Protein AF-A0A9P6CND4-F1 (afdb_monomer_lite)

Structure (mmCIF, N/CA/C/O backbone):
data_AF-A0A9P6CND4-F1
#
_entry.id   AF-A0A9P6CND4-F1
#
loop_
_atom_site.group_PDB
_atom_site.id
_atom_site.type_symbol
_atom_site.label_atom_id
_atom_site.label_alt_id
_atom_site.label_comp_id
_atom_site.label_asym_id
_atom_site.label_entity_id
_atom_site.label_seq_id
_atom_site.pdbx_PDB_ins_code
_atom_site.Cartn_x
_atom_site.Cartn_y
_atom_site.Cartn_z
_atom_site.occupancy
_atom_site.B_iso_or_equiv
_atom_site.auth_seq_id
_atom_site.auth_comp_id
_atom_site.auth_asym_id
_atom_site.auth_atom_id
_atom_site.pdbx_PDB_model_num
ATOM 1 N N . MET A 1 1 ? 20.785 10.697 -16.169 1.00 43.88 1 MET A N 1
ATOM 2 C CA . MET A 1 1 ? 19.365 10.621 -15.762 1.00 43.88 1 MET A CA 1
ATOM 3 C C . MET A 1 1 ? 18.536 11.372 -16.787 1.00 43.88 1 MET A C 1
ATOM 5 O O . MET A 1 1 ? 18.782 12.557 -16.975 1.00 43.88 1 MET A O 1
ATOM 9 N N . GLY A 1 2 ? 17.615 10.700 -17.478 1.00 46.53 2 GLY A N 1
ATOM 10 C CA . GLY A 1 2 ? 16.614 11.398 -18.285 1.00 46.53 2 GLY A CA 1
ATOM 11 C C . GLY A 1 2 ? 15.581 12.003 -17.344 1.00 46.53 2 GLY A C 1
ATOM 12 O O . GLY A 1 2 ? 14.949 11.268 -16.592 1.00 46.53 2 GLY A O 1
ATOM 13 N N . LYS A 1 3 ? 15.464 13.332 -17.321 1.00 48.22 3 LYS A N 1
ATOM 14 C CA . LYS A 1 3 ? 14.33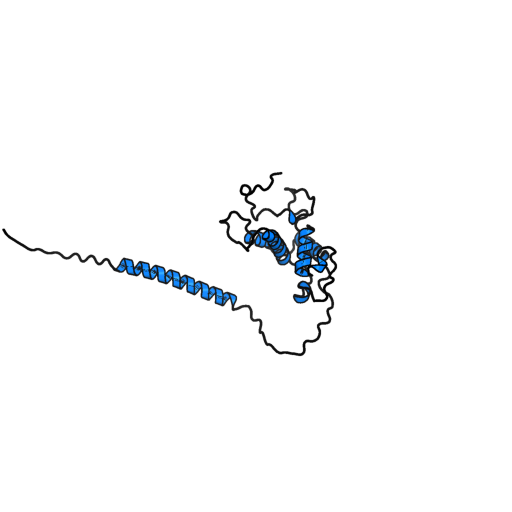7 13.997 -16.662 1.00 48.22 3 LYS A CA 1
ATOM 15 C C . LYS A 1 3 ? 13.085 13.711 -17.489 1.00 48.22 3 LYS A C 1
ATOM 17 O O . LYS A 1 3 ? 13.168 13.709 -18.716 1.00 48.22 3 LYS A O 1
ATOM 22 N N . VAL A 1 4 ? 11.956 13.472 -16.827 1.00 48.16 4 VAL A N 1
ATOM 23 C CA . VAL A 1 4 ? 10.655 13.415 -17.500 1.00 48.16 4 VAL A CA 1
ATOM 24 C C . VAL A 1 4 ? 10.394 14.814 -18.054 1.00 48.16 4 VAL A C 1
ATOM 26 O O . VAL A 1 4 ? 10.199 15.759 -17.296 1.00 48.16 4 VAL A O 1
ATOM 29 N N . LEU A 1 5 ? 10.547 14.963 -19.368 1.00 46.31 5 LEU A N 1
ATOM 30 C CA . LEU A 1 5 ? 10.178 16.166 -20.104 1.00 46.31 5 LEU A CA 1
ATOM 31 C C . LEU A 1 5 ? 8.726 15.980 -20.536 1.00 46.31 5 LEU A C 1
ATOM 33 O O . LEU A 1 5 ? 8.409 14.928 -21.101 1.00 46.31 5 LEU A O 1
ATOM 37 N N . ASP A 1 6 ? 7.884 16.974 -20.250 1.00 48.97 6 ASP A N 1
ATOM 38 C CA . ASP A 1 6 ? 6.471 17.009 -20.639 1.00 48.97 6 ASP A CA 1
ATOM 39 C C . ASP A 1 6 ? 6.300 16.537 -22.092 1.00 48.97 6 ASP A C 1
ATOM 41 O O . ASP A 1 6 ? 6.735 17.197 -23.035 1.00 48.97 6 ASP A O 1
ATOM 45 N N . GLY A 1 7 ? 5.705 15.352 -22.259 1.00 52.41 7 GLY A N 1
ATOM 46 C CA . GLY A 1 7 ? 5.270 14.812 -23.549 1.00 52.41 7 GLY A CA 1
ATOM 47 C C . GLY A 1 7 ? 6.219 13.861 -24.293 1.00 52.41 7 GLY A C 1
ATOM 48 O O . GLY A 1 7 ? 5.761 13.202 -25.225 1.00 52.41 7 GLY A O 1
ATOM 49 N N . THR A 1 8 ? 7.496 13.712 -23.915 1.00 53.72 8 THR A N 1
ATOM 50 C CA . THR A 1 8 ? 8.434 12.858 -24.694 1.00 53.72 8 THR A CA 1
ATOM 51 C C . THR A 1 8 ? 8.620 11.458 -24.105 1.00 53.72 8 THR A C 1
ATOM 53 O O . THR A 1 8 ? 8.876 10.502 -24.837 1.00 53.72 8 THR A O 1
ATOM 56 N N . ILE A 1 9 ? 8.492 11.311 -22.783 1.00 57.91 9 ILE A N 1
ATOM 57 C CA . ILE A 1 9 ? 8.660 10.026 -22.092 1.00 57.91 9 ILE A CA 1
ATOM 58 C C . ILE A 1 9 ? 7.281 9.521 -21.677 1.00 57.91 9 ILE A C 1
ATOM 60 O O . ILE A 1 9 ? 6.693 10.015 -20.719 1.00 57.91 9 ILE A O 1
ATOM 64 N N . LYS A 1 10 ? 6.774 8.521 -22.402 1.00 59.72 10 LYS A N 1
ATOM 65 C CA . LYS A 1 10 ? 5.541 7.816 -22.044 1.00 59.72 10 LYS A CA 1
ATOM 66 C C . LYS A 1 10 ? 5.821 6.910 -20.845 1.00 59.72 10 LYS A C 1
ATOM 68 O O . LYS A 1 10 ? 6.458 5.867 -20.995 1.00 59.72 10 LYS A O 1
ATOM 73 N N . LEU A 1 11 ? 5.381 7.321 -19.658 1.00 62.91 11 LEU A N 1
ATOM 74 C CA . LEU A 1 11 ? 5.404 6.461 -18.477 1.00 62.91 11 LEU A CA 1
ATOM 75 C C . LEU A 1 11 ? 4.393 5.335 -18.689 1.00 62.91 11 LEU A C 1
ATOM 77 O O . LEU A 1 11 ? 3.200 5.576 -18.827 1.00 62.91 11 LEU A O 1
ATOM 81 N N . THR A 1 12 ? 4.891 4.106 -18.763 1.00 68.19 12 THR A N 1
ATOM 82 C CA . THR A 1 12 ? 4.048 2.912 -18.881 1.00 68.19 12 THR A CA 1
ATOM 83 C C . THR A 1 12 ? 3.823 2.341 -17.485 1.00 68.19 12 THR A C 1
ATOM 85 O O . THR A 1 12 ? 4.755 2.340 -16.681 1.00 68.19 12 THR A O 1
ATOM 88 N N . ALA A 1 13 ? 2.638 1.791 -17.213 1.00 69.62 13 ALA A N 1
ATOM 89 C CA . ALA A 1 13 ? 2.317 1.112 -15.952 1.00 69.62 13 ALA A CA 1
ATOM 90 C C . ALA A 1 13 ? 3.247 -0.078 -15.625 1.00 69.62 13 ALA A C 1
ATOM 92 O O . ALA A 1 13 ? 3.288 -0.556 -14.496 1.00 69.62 13 ALA A O 1
ATOM 93 N N . SER A 1 14 ? 4.054 -0.531 -16.591 1.00 74.38 14 SER A N 1
ATOM 94 C CA . SER A 1 14 ? 5.121 -1.515 -16.395 1.00 74.38 14 SER A CA 1
ATOM 95 C C . SER A 1 14 ? 6.318 -1.014 -15.584 1.00 74.38 14 SER A C 1
ATOM 97 O O . SER A 1 14 ? 7.126 -1.831 -15.145 1.00 74.38 14 SER A O 1
ATOM 99 N N . GLN A 1 15 ? 6.467 0.300 -15.402 1.00 80.31 15 GLN A N 1
ATOM 100 C CA . GLN A 1 15 ? 7.540 0.890 -14.609 1.00 80.31 15 GLN A CA 1
ATOM 101 C C . GLN A 1 15 ? 7.018 1.308 -13.237 1.00 80.31 15 GLN A C 1
ATOM 103 O O . GLN A 1 15 ? 6.060 2.071 -13.132 1.00 80.31 15 GLN A O 1
ATOM 108 N N . TRP A 1 16 ? 7.695 0.854 -12.183 1.00 86.19 16 TRP A N 1
ATOM 109 C CA . TRP A 1 16 ? 7.363 1.229 -10.814 1.00 86.19 16 TRP A CA 1
ATOM 110 C C . TRP A 1 16 ? 7.747 2.690 -10.540 1.00 86.19 16 TRP A C 1
ATOM 112 O O . TRP A 1 16 ? 8.910 3.063 -10.739 1.00 86.19 16 TRP A O 1
ATOM 122 N N . PRO A 1 17 ? 6.808 3.533 -10.073 1.00 86.19 17 PRO A N 1
ATOM 123 C CA . PRO A 1 17 ? 7.111 4.911 -9.716 1.00 86.19 17 PRO A CA 1
ATOM 124 C C . PRO A 1 17 ? 8.168 5.014 -8.611 1.00 86.19 17 PRO A C 1
ATOM 126 O O . PRO A 1 17 ? 8.161 4.255 -7.643 1.00 86.19 17 PRO A O 1
ATOM 129 N N . SER A 1 18 ? 9.041 6.019 -8.704 1.00 87.44 18 SER A N 1
ATOM 130 C CA . SER A 1 18 ? 10.136 6.218 -7.743 1.00 87.44 18 SER A CA 1
ATOM 131 C C . SER A 1 18 ? 9.658 6.424 -6.305 1.00 87.44 18 SER A C 1
ATOM 133 O O . SER A 1 18 ? 10.358 6.033 -5.377 1.00 87.44 18 SER A O 1
ATOM 135 N N . TYR A 1 19 ? 8.464 6.991 -6.104 1.00 88.69 19 TYR A N 1
ATOM 136 C CA . TYR A 1 19 ? 7.913 7.219 -4.768 1.00 88.69 19 TYR A CA 1
ATOM 137 C C . TYR A 1 19 ? 7.572 5.921 -4.031 1.00 88.69 19 TYR A C 1
ATOM 139 O O . TYR A 1 19 ? 7.282 5.996 -2.845 1.00 88.69 19 TYR A O 1
ATOM 147 N N . LEU A 1 20 ? 7.565 4.754 -4.685 1.00 91.50 20 LEU A N 1
ATOM 148 C CA . LEU A 1 20 ? 7.398 3.463 -4.009 1.00 91.50 20 LEU A CA 1
ATOM 149 C C . LEU A 1 20 ? 8.678 2.995 -3.309 1.00 91.50 20 LEU A C 1
ATOM 151 O O . LEU A 1 20 ? 8.606 2.132 -2.438 1.00 91.50 20 LEU A O 1
ATOM 155 N N . TYR A 1 21 ? 9.823 3.584 -3.650 1.00 93.12 21 TYR A N 1
ATOM 156 C CA . TYR A 1 21 ? 11.126 3.262 -3.078 1.00 93.12 21 TYR A CA 1
ATOM 157 C C . TYR A 1 21 ? 11.523 4.261 -1.978 1.00 93.12 21 TYR A C 1
ATOM 159 O O . TYR A 1 21 ? 11.048 5.403 -1.974 1.00 93.12 21 TYR A O 1
ATOM 167 N N . PRO A 1 22 ? 12.403 3.874 -1.035 1.00 93.25 22 PRO A N 1
ATOM 168 C CA . PRO A 1 22 ? 12.958 4.796 -0.057 1.00 93.25 22 PRO A CA 1
ATOM 169 C C . PRO A 1 22 ? 13.631 6.002 -0.717 1.00 93.25 22 PRO A C 1
ATOM 171 O O . PRO A 1 22 ? 14.216 5.923 -1.800 1.00 93.25 22 PRO A O 1
ATOM 174 N N . SER A 1 23 ? 13.564 7.144 -0.033 1.00 89.69 23 SER A N 1
ATOM 175 C CA . SER A 1 23 ? 14.242 8.353 -0.494 1.00 89.69 23 SER A CA 1
ATOM 176 C C . SER A 1 23 ? 15.755 8.130 -0.534 1.00 89.69 23 SER A C 1
ATOM 178 O O . SER A 1 23 ? 16.337 7.623 0.423 1.00 89.69 23 SER A O 1
ATOM 180 N N . GLY A 1 24 ? 16.393 8.523 -1.636 1.00 84.94 24 GLY A N 1
ATOM 181 C CA . GLY A 1 24 ? 17.837 8.367 -1.830 1.00 84.94 24 GLY A CA 1
ATOM 182 C C . GLY A 1 24 ? 18.274 7.011 -2.393 1.00 84.94 24 GLY A C 1
ATOM 183 O O . GLY A 1 24 ? 19.463 6.841 -2.658 1.00 84.94 24 GLY A O 1
ATOM 184 N N . THR A 1 25 ? 17.352 6.074 -2.639 1.00 85.50 25 THR A N 1
ATOM 185 C CA . THR A 1 25 ? 17.682 4.805 -3.299 1.00 85.50 25 THR A CA 1
ATOM 186 C C . THR A 1 25 ? 18.036 5.027 -4.771 1.00 85.50 25 THR A C 1
ATOM 188 O O . THR A 1 25 ? 17.322 5.706 -5.514 1.00 85.50 25 THR A O 1
ATOM 191 N N . VAL A 1 26 ? 19.147 4.433 -5.213 1.00 84.75 26 VAL A N 1
ATOM 192 C CA . VAL A 1 26 ? 19.533 4.399 -6.629 1.00 84.75 26 VAL A CA 1
ATOM 193 C C . VAL A 1 26 ? 18.864 3.194 -7.279 1.00 84.75 26 VAL A C 1
ATOM 195 O O . VAL A 1 26 ? 19.069 2.066 -6.848 1.00 84.75 26 VAL A O 1
ATOM 198 N N . TYR A 1 27 ? 18.073 3.432 -8.325 1.00 80.06 27 TYR A N 1
ATOM 199 C CA . TYR A 1 27 ? 17.364 2.368 -9.033 1.00 80.06 27 TYR A CA 1
ATOM 200 C C . TYR A 1 27 ? 18.332 1.325 -9.613 1.00 80.06 27 TYR A C 1
ATOM 202 O O . TYR A 1 27 ? 19.154 1.643 -10.480 1.00 80.06 27 TYR A O 1
ATOM 210 N N . ASN A 1 28 ? 18.199 0.078 -9.160 1.00 81.56 28 ASN A N 1
ATOM 211 C CA . ASN A 1 28 ? 18.989 -1.055 -9.616 1.00 81.56 28 ASN A CA 1
ATOM 212 C C . ASN A 1 28 ? 18.176 -1.916 -10.594 1.00 81.56 28 ASN A C 1
ATOM 214 O O . ASN A 1 28 ? 17.172 -2.519 -10.235 1.00 81.56 28 ASN A O 1
ATOM 218 N N . ARG A 1 29 ? 18.626 -2.018 -11.849 1.00 82.44 29 ARG A N 1
ATOM 219 C CA . ARG A 1 29 ? 17.944 -2.842 -12.866 1.00 82.44 29 ARG A CA 1
ATOM 220 C C . ARG A 1 29 ? 18.071 -4.344 -12.628 1.00 82.44 29 ARG A C 1
ATOM 222 O O . ARG A 1 29 ? 17.255 -5.090 -13.153 1.00 82.44 29 ARG A O 1
ATOM 229 N N . ALA A 1 30 ? 19.098 -4.778 -11.900 1.00 80.12 30 ALA A N 1
ATOM 230 C CA . ALA A 1 30 ? 19.301 -6.189 -11.583 1.00 80.12 30 ALA A CA 1
ATOM 231 C C . ALA A 1 30 ? 18.442 -6.654 -10.394 1.00 80.12 30 ALA A C 1
ATOM 233 O O . ALA A 1 30 ? 18.263 -7.853 -10.226 1.00 80.12 30 ALA A O 1
ATOM 234 N N . SER A 1 31 ? 17.929 -5.712 -9.596 1.00 84.00 31 SER A N 1
ATOM 235 C CA . SER A 1 31 ? 17.180 -5.958 -8.361 1.00 84.00 31 SER A CA 1
ATOM 236 C C . SER A 1 31 ? 16.097 -4.885 -8.221 1.00 84.00 31 SER A C 1
ATOM 238 O O . SER A 1 31 ? 16.281 -3.864 -7.562 1.00 84.00 31 SER A O 1
ATOM 240 N N . ILE A 1 32 ? 15.002 -5.053 -8.968 1.00 86.81 32 ILE A N 1
ATOM 241 C CA . ILE A 1 32 ? 13.931 -4.045 -9.085 1.00 86.81 32 ILE A CA 1
ATOM 242 C C . ILE A 1 32 ? 13.040 -4.037 -7.835 1.00 86.81 32 ILE A C 1
ATOM 244 O O . ILE A 1 32 ? 12.452 -3.015 -7.493 1.00 86.81 32 ILE A O 1
ATOM 248 N N . ASP A 1 33 ? 12.929 -5.176 -7.169 1.00 86.69 33 ASP A N 1
ATOM 249 C CA . ASP A 1 33 ? 12.164 -5.420 -5.950 1.00 86.69 33 ASP A CA 1
ATOM 250 C C . ASP A 1 33 ? 12.833 -4.846 -4.689 1.00 86.69 33 ASP A C 1
ATOM 252 O O . ASP A 1 33 ? 12.167 -4.644 -3.670 1.00 86.69 33 ASP A O 1
ATOM 256 N N . GLU A 1 34 ? 14.126 -4.515 -4.760 1.00 87.31 34 GLU A N 1
ATOM 257 C CA . GLU A 1 34 ? 14.886 -3.955 -3.643 1.00 87.31 34 GLU A CA 1
ATOM 258 C C . GLU A 1 34 ? 14.294 -2.617 -3.175 1.00 87.31 34 GLU A C 1
ATOM 260 O O . GLU A 1 34 ? 14.356 -1.591 -3.855 1.00 87.31 34 GLU A O 1
ATOM 265 N N . GLY A 1 35 ? 13.704 -2.627 -1.978 1.00 85.88 35 GLY A N 1
ATOM 266 C CA . GLY A 1 35 ? 13.062 -1.453 -1.390 1.00 85.88 35 GLY A CA 1
ATOM 267 C C . GLY A 1 35 ? 11.712 -1.086 -2.015 1.00 85.88 35 GLY A C 1
ATOM 268 O O . GLY A 1 35 ? 11.152 -0.048 -1.668 1.00 85.88 35 GLY A O 1
ATOM 269 N N . LEU A 1 36 ? 11.153 -1.907 -2.903 1.00 92.06 36 LEU A N 1
ATOM 270 C CA . LEU A 1 36 ? 9.833 -1.649 -3.469 1.00 92.06 36 LEU A CA 1
ATOM 271 C C . LEU A 1 36 ? 8.756 -1.672 -2.359 1.00 92.06 36 LEU A C 1
ATOM 273 O O . LEU A 1 36 ? 8.761 -2.533 -1.482 1.00 92.06 36 LEU A O 1
ATOM 277 N N . PHE A 1 37 ? 7.854 -0.686 -2.372 1.00 94.06 37 PHE A N 1
ATOM 278 C CA . PHE A 1 37 ? 6.858 -0.397 -1.322 1.00 94.06 37 PHE A CA 1
ATOM 279 C C . PHE A 1 37 ? 7.427 -0.052 0.066 1.00 94.06 37 PHE A C 1
ATOM 281 O O . PHE A 1 37 ? 6.686 -0.025 1.045 1.00 94.06 37 PHE A O 1
ATOM 288 N N . ARG A 1 38 ? 8.721 0.268 0.185 1.00 94.00 38 ARG A N 1
ATOM 289 C CA . ARG A 1 38 ? 9.352 0.648 1.466 1.00 94.00 38 ARG A CA 1
ATOM 290 C C . ARG A 1 38 ? 9.509 2.162 1.638 1.00 94.00 38 ARG A C 1
ATOM 292 O O . ARG A 1 38 ? 10.292 2.617 2.469 1.00 94.00 38 ARG A O 1
ATOM 299 N N . SER A 1 39 ? 8.798 2.968 0.852 1.00 94.19 39 SER A N 1
ATOM 300 C CA . SER A 1 39 ? 8.899 4.424 0.947 1.00 94.19 39 SER A CA 1
ATOM 301 C C . SER A 1 39 ? 8.140 5.008 2.137 1.00 94.19 39 SER A C 1
ATOM 303 O O . SER A 1 39 ? 7.025 4.600 2.467 1.00 94.19 39 SER A O 1
ATOM 305 N N . SER A 1 40 ? 8.712 6.051 2.741 1.00 93.44 40 SER A N 1
ATOM 306 C CA . SER A 1 40 ? 8.041 6.822 3.792 1.00 93.44 40 SER A CA 1
ATOM 307 C C . SER A 1 40 ? 6.768 7.496 3.281 1.00 93.44 40 SER A C 1
ATOM 309 O O . SER A 1 40 ? 5.779 7.572 4.003 1.00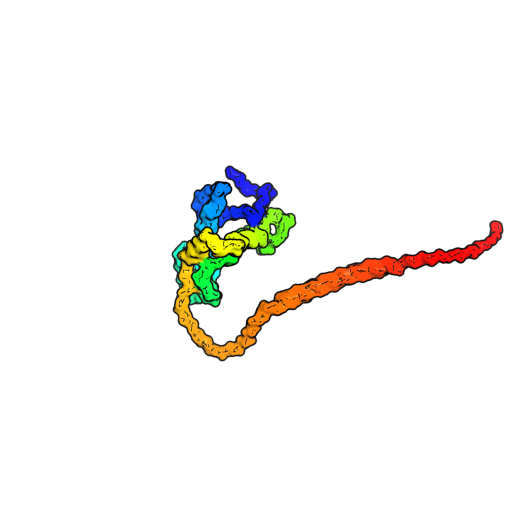 93.44 40 SER A O 1
ATOM 311 N N . THR A 1 41 ? 6.754 7.937 2.020 1.00 91.81 41 THR A N 1
ATOM 312 C CA . THR A 1 41 ? 5.568 8.513 1.381 1.00 91.81 41 THR A CA 1
ATOM 313 C C . THR A 1 41 ? 4.417 7.513 1.373 1.00 91.81 41 THR A C 1
ATOM 315 O O . THR A 1 41 ? 3.346 7.828 1.888 1.00 91.81 41 THR A O 1
ATOM 318 N N . LEU A 1 42 ? 4.632 6.296 0.868 1.00 94.12 42 LEU A N 1
ATOM 319 C CA . LEU A 1 42 ? 3.601 5.259 0.833 1.00 94.12 42 LEU A CA 1
ATOM 320 C C . LEU A 1 42 ? 3.110 4.910 2.244 1.00 94.12 42 LEU A C 1
ATOM 322 O O . LEU A 1 42 ? 1.902 4.847 2.470 1.00 94.12 42 LEU A O 1
ATOM 326 N N . ILE A 1 43 ? 4.032 4.742 3.197 1.00 94.75 43 ILE A N 1
ATOM 327 C CA . ILE A 1 43 ? 3.713 4.457 4.603 1.00 94.75 43 ILE A CA 1
ATOM 328 C C . ILE A 1 43 ? 2.813 5.555 5.190 1.00 94.75 43 ILE A C 1
ATOM 330 O O . ILE A 1 43 ? 1.787 5.265 5.807 1.00 94.75 43 ILE A O 1
ATOM 334 N N . ASN A 1 44 ? 3.142 6.821 4.944 1.00 93.62 44 ASN A N 1
ATOM 335 C CA . ASN A 1 44 ? 2.359 7.965 5.401 1.00 93.62 44 ASN A CA 1
ATOM 336 C C . ASN A 1 44 ? 0.934 7.948 4.823 1.00 93.62 44 ASN A C 1
ATOM 338 O O . ASN A 1 44 ? -0.037 8.174 5.552 1.00 93.62 44 ASN A O 1
ATOM 342 N N . PHE A 1 45 ? 0.773 7.623 3.539 1.00 92.75 45 PHE A N 1
ATOM 343 C CA . PHE A 1 45 ? -0.556 7.492 2.936 1.00 92.75 45 PHE A CA 1
ATOM 344 C C . PHE A 1 45 ? -1.335 6.287 3.468 1.00 92.75 45 PHE A C 1
ATOM 346 O O . PHE A 1 45 ? -2.529 6.417 3.751 1.00 92.75 45 PHE A O 1
ATOM 353 N N . LEU A 1 46 ? -0.674 5.146 3.678 1.00 94.25 46 LEU A N 1
ATOM 354 C CA . LEU A 1 46 ? -1.283 3.971 4.303 1.00 94.25 46 LEU A CA 1
ATOM 355 C C . LEU A 1 46 ? -1.807 4.300 5.704 1.00 94.25 46 LEU A C 1
ATOM 357 O O . LEU A 1 46 ? -2.960 3.993 6.013 1.00 94.25 46 LEU A O 1
ATOM 361 N N . ARG A 1 47 ? -1.013 4.999 6.525 1.00 94.00 47 ARG A N 1
ATOM 362 C CA . ARG A 1 47 ? -1.435 5.506 7.842 1.00 94.00 47 ARG A CA 1
ATOM 363 C C . ARG A 1 47 ? -2.628 6.453 7.716 1.00 94.00 47 ARG A C 1
ATOM 365 O O . ARG A 1 47 ? -3.611 6.314 8.442 1.00 94.00 47 ARG A O 1
ATOM 372 N N . ASN A 1 48 ? -2.597 7.387 6.770 1.00 92.31 48 ASN A N 1
ATOM 373 C CA . ASN A 1 48 ? -3.706 8.315 6.568 1.00 92.31 48 ASN A CA 1
ATOM 374 C C . ASN A 1 48 ? -5.022 7.586 6.228 1.00 92.31 48 ASN A C 1
ATOM 376 O O . ASN A 1 48 ? -6.057 7.865 6.833 1.00 92.31 48 ASN A O 1
ATOM 380 N N . ILE A 1 49 ? -4.981 6.613 5.315 1.00 91.94 49 ILE A N 1
ATOM 381 C CA . ILE A 1 49 ? -6.167 5.874 4.859 1.00 91.94 49 ILE A CA 1
ATOM 382 C C . ILE A 1 49 ? -6.672 4.898 5.930 1.00 91.94 49 ILE A C 1
ATOM 384 O O . ILE A 1 49 ? -7.869 4.864 6.227 1.00 91.94 49 ILE A O 1
ATOM 388 N N . CYS A 1 50 ? -5.776 4.124 6.543 1.00 91.56 50 CYS A N 1
ATOM 389 C CA . CYS A 1 50 ? -6.152 3.066 7.479 1.00 91.56 50 CYS A CA 1
ATOM 390 C C . CYS A 1 50 ? -6.482 3.614 8.870 1.00 91.56 50 CYS A C 1
ATOM 392 O O . CYS A 1 50 ? -7.497 3.237 9.467 1.00 91.56 50 CYS A O 1
ATOM 394 N N . THR A 1 51 ? -5.635 4.501 9.400 1.00 91.06 51 THR A N 1
ATOM 395 C CA . THR A 1 51 ? -5.675 4.963 10.797 1.00 91.06 51 THR A CA 1
ATOM 396 C C . THR A 1 51 ? -6.062 6.432 10.965 1.00 91.06 51 THR A C 1
ATOM 398 O O . THR A 1 51 ? -6.519 6.817 12.048 1.00 91.06 51 THR A O 1
ATOM 401 N N . GLY A 1 52 ? -5.984 7.223 9.894 1.00 90.31 52 GLY A N 1
ATOM 402 C CA . GLY A 1 52 ? -6.405 8.619 9.830 1.00 90.31 52 GLY A CA 1
ATOM 403 C C . GLY A 1 52 ? -5.238 9.618 9.791 1.00 90.31 52 GLY A C 1
ATOM 404 O O . GLY A 1 52 ? -4.109 9.291 10.171 1.00 90.31 52 GLY A O 1
ATOM 405 N N . PRO A 1 53 ? -5.509 10.884 9.429 1.00 89.56 53 PRO A N 1
ATOM 406 C CA . PRO A 1 53 ? -4.480 11.895 9.155 1.00 89.56 53 PRO A CA 1
ATOM 407 C C . PRO A 1 53 ? -3.618 12.251 10.368 1.00 89.56 53 PRO A C 1
ATOM 409 O O . PRO A 1 53 ? -2.477 12.673 10.227 1.00 89.56 53 PRO A O 1
ATOM 412 N N . THR A 1 54 ? -4.126 12.051 11.587 1.00 89.50 54 THR A N 1
ATOM 413 C CA . THR A 1 54 ? -3.358 12.333 12.808 1.00 89.50 54 THR A CA 1
ATOM 414 C C . THR A 1 54 ? -2.180 11.391 13.020 1.00 89.50 54 THR A C 1
ATOM 416 O O . THR A 1 54 ? -1.346 11.705 13.856 1.00 89.50 54 THR A O 1
ATOM 419 N N . SER A 1 55 ? -2.165 10.238 12.344 1.00 89.38 55 SER A N 1
ATOM 420 C CA . SER A 1 55 ? -1.150 9.190 12.518 1.00 89.38 55 SER A CA 1
ATOM 421 C C . SER A 1 55 ? -0.072 9.170 11.442 1.00 89.38 55 SER A C 1
ATOM 423 O O . SER A 1 55 ? 0.819 8.337 11.512 1.00 89.38 55 SER A O 1
ATOM 425 N N . THR A 1 56 ? -0.168 10.050 10.448 1.00 89.56 56 THR A N 1
ATOM 426 C CA . THR A 1 56 ? 0.673 10.037 9.250 1.00 89.56 56 THR A CA 1
ATOM 427 C C . THR A 1 56 ? 2.162 10.142 9.581 1.00 89.56 56 THR A C 1
ATOM 429 O O . THR A 1 56 ? 2.931 9.285 9.164 1.00 89.56 56 THR A O 1
ATOM 432 N N . ASP A 1 57 ? 2.549 11.153 10.358 1.00 84.19 57 ASP A N 1
ATOM 433 C CA . ASP A 1 57 ? 3.954 11.549 10.517 1.00 84.19 57 ASP A CA 1
ATOM 434 C C . ASP A 1 57 ? 4.706 10.692 11.549 1.00 84.19 57 ASP A C 1
ATOM 436 O O . ASP A 1 57 ? 5.727 10.079 11.254 1.00 84.19 57 ASP A O 1
ATOM 440 N N . ASP A 1 58 ? 4.149 10.562 12.753 1.00 85.50 58 ASP A N 1
ATOM 441 C CA . ASP A 1 58 ? 4.790 9.897 13.891 1.00 85.50 58 ASP A CA 1
ATOM 442 C C . ASP A 1 58 ? 4.299 8.463 14.137 1.00 85.50 58 ASP A C 1
ATOM 444 O O . ASP A 1 58 ? 4.734 7.817 15.088 1.00 85.50 58 ASP A O 1
ATOM 448 N N . GLY A 1 59 ? 3.361 7.959 13.326 1.00 85.06 59 GLY A N 1
ATOM 449 C CA . GLY A 1 59 ? 2.746 6.648 13.550 1.00 85.06 59 GLY A CA 1
ATOM 450 C C . GLY A 1 59 ? 1.874 6.597 14.813 1.00 85.06 59 GLY A C 1
ATOM 451 O O . GLY A 1 59 ? 1.483 5.515 15.254 1.00 85.06 59 GLY A O 1
ATOM 452 N N . ILE A 1 60 ? 1.528 7.746 15.410 1.00 86.38 60 ILE A N 1
ATOM 453 C CA . ILE A 1 60 ? 0.735 7.805 16.642 1.00 86.38 60 ILE A CA 1
ATOM 454 C C . ILE A 1 60 ? -0.690 8.245 16.325 1.00 86.38 60 ILE A C 1
ATOM 456 O O . ILE A 1 60 ? -0.982 9.376 15.929 1.00 86.38 60 ILE A O 1
ATOM 460 N N . ARG A 1 61 ? -1.650 7.353 16.575 1.00 84.62 61 ARG A N 1
ATOM 461 C CA . ARG A 1 61 ? -3.070 7.663 16.390 1.00 84.62 61 ARG A CA 1
ATOM 462 C C . ARG A 1 61 ? -3.634 8.450 17.576 1.00 84.62 61 ARG A C 1
ATOM 464 O O . ARG A 1 61 ? -3.931 7.884 18.624 1.00 84.62 61 ARG A O 1
ATOM 471 N N . ARG A 1 62 ? -3.880 9.748 17.372 1.00 87.38 62 ARG A N 1
ATOM 472 C CA . ARG A 1 62 ? -4.526 10.649 18.355 1.00 87.38 62 ARG A CA 1
ATOM 473 C C . ARG A 1 62 ? -6.052 10.729 18.242 1.00 87.38 62 ARG A C 1
ATOM 475 O O . ARG A 1 62 ? -6.713 11.257 19.132 1.00 87.38 62 ARG A O 1
ATOM 482 N N . ALA A 1 63 ? -6.630 10.226 17.153 1.00 84.75 63 ALA A N 1
ATOM 483 C CA . ALA A 1 63 ? -8.069 10.300 16.928 1.00 84.75 63 ALA A CA 1
ATOM 484 C C . ALA A 1 63 ? -8.881 9.540 18.003 1.00 84.75 63 ALA A C 1
ATOM 486 O O . ALA A 1 63 ? -8.568 8.411 18.397 1.00 84.75 63 ALA A O 1
ATOM 487 N N . SER A 1 64 ? -9.974 10.157 18.460 1.00 82.38 64 SER A N 1
ATOM 488 C CA . SER A 1 64 ? -10.899 9.561 19.434 1.00 82.38 64 SER A CA 1
ATOM 489 C C . SER A 1 64 ? -11.869 8.563 18.793 1.00 82.38 64 SER A C 1
ATOM 491 O O . SER A 1 64 ? -12.215 7.562 19.424 1.00 82.38 64 SER A O 1
ATOM 493 N N . LYS A 1 65 ? -12.270 8.818 17.540 1.00 85.50 65 LYS A N 1
ATOM 494 C CA . LYS A 1 65 ? -13.138 7.957 16.722 1.00 85.50 65 LYS A CA 1
ATOM 495 C C . LYS A 1 65 ? -12.417 6.672 16.303 1.00 85.50 65 LYS A C 1
ATOM 497 O O . LYS A 1 65 ? -11.185 6.683 16.220 1.00 85.50 65 LYS A O 1
ATOM 502 N N . PRO A 1 66 ? -13.151 5.579 16.033 1.00 86.12 66 PRO A N 1
ATOM 503 C CA . PRO A 1 66 ? -12.533 4.392 15.475 1.00 86.12 66 PRO A CA 1
ATOM 504 C C . PRO A 1 66 ? -11.952 4.691 14.087 1.00 86.12 66 PRO A C 1
ATOM 506 O O . PRO A 1 66 ? -12.515 5.498 13.341 1.00 86.12 66 PRO A O 1
ATOM 509 N N . SER A 1 67 ? -10.808 4.093 13.769 1.00 89.69 67 SER A N 1
ATOM 510 C CA . SER A 1 67 ? -10.194 4.224 12.447 1.00 89.69 67 SER A CA 1
ATOM 511 C C . SER A 1 67 ? -10.938 3.411 11.384 1.00 89.69 67 SER A C 1
ATOM 513 O O . SER A 1 67 ? -11.801 2.597 11.707 1.00 89.69 67 SER A O 1
ATOM 515 N N . LYS A 1 68 ? -10.611 3.610 10.100 1.00 89.31 68 LYS A N 1
ATOM 516 C CA . LYS A 1 68 ? -11.185 2.796 9.018 1.00 89.31 68 LYS A CA 1
ATOM 517 C C . LYS A 1 68 ? -10.792 1.332 9.169 1.00 89.31 68 LYS A C 1
ATOM 519 O O . LYS A 1 68 ? -11.669 0.477 9.118 1.00 89.31 68 LYS A O 1
ATOM 524 N N . ALA A 1 69 ? -9.525 1.071 9.477 1.00 90.25 69 ALA A N 1
ATOM 525 C CA . ALA A 1 69 ? -9.054 -0.269 9.797 1.00 90.25 69 ALA A CA 1
ATOM 526 C C . ALA A 1 69 ? -9.855 -0.908 10.945 1.00 90.25 69 ALA A C 1
ATOM 528 O O . ALA A 1 69 ? -10.317 -2.033 10.809 1.00 90.25 69 ALA A O 1
ATOM 529 N N . GLU A 1 70 ? -10.123 -0.169 12.028 1.00 89.50 70 GLU A N 1
ATOM 530 C CA . GLU A 1 70 ? -10.920 -0.673 13.158 1.00 89.50 70 GLU A CA 1
ATOM 531 C C . GLU A 1 70 ? -12.382 -0.940 12.781 1.00 89.50 70 GLU A C 1
ATOM 533 O O . GLU A 1 70 ? -12.954 -1.943 13.202 1.00 89.50 70 GLU A O 1
ATOM 538 N N . ILE A 1 71 ? -12.998 -0.045 12.002 1.00 89.00 71 ILE A N 1
ATOM 539 C CA . ILE A 1 71 ? -14.393 -0.185 11.555 1.00 89.00 71 ILE A CA 1
ATOM 540 C C . ILE A 1 71 ? -14.554 -1.426 10.674 1.00 89.00 71 ILE A C 1
ATOM 542 O O . ILE A 1 71 ? -15.544 -2.139 10.812 1.00 89.00 71 ILE A O 1
ATOM 546 N N . HIS A 1 72 ? -13.581 -1.685 9.802 1.00 87.94 72 HIS A N 1
ATOM 547 C CA . HIS A 1 72 ? -13.575 -2.836 8.902 1.00 87.94 72 HIS A CA 1
ATOM 548 C C . HIS A 1 72 ? -12.935 -4.090 9.521 1.00 87.94 72 HIS A C 1
ATOM 550 O O . HIS A 1 72 ? -12.838 -5.111 8.851 1.00 87.94 72 HIS A O 1
ATOM 556 N N . GLY A 1 73 ? -12.510 -4.039 10.789 1.00 87.38 73 GLY A N 1
ATOM 557 C CA . GLY A 1 73 ? -11.922 -5.184 11.488 1.00 87.38 73 GLY A CA 1
ATOM 558 C C . GLY A 1 73 ? -10.570 -5.643 10.935 1.00 87.38 73 GLY A C 1
ATOM 559 O O . GLY A 1 73 ? -10.200 -6.796 11.144 1.00 87.38 73 GLY A O 1
ATOM 560 N N . MET A 1 74 ? -9.838 -4.762 10.250 1.00 89.75 74 MET A N 1
ATOM 561 C CA . MET A 1 74 ? -8.535 -5.067 9.664 1.00 89.75 74 MET A CA 1
ATOM 562 C C . MET A 1 74 ? -7.511 -5.391 10.753 1.00 89.75 74 MET A C 1
ATOM 564 O O . MET A 1 74 ? -7.374 -4.681 11.750 1.00 89.75 74 MET A O 1
ATOM 568 N N . ASP A 1 75 ? -6.770 -6.468 10.546 1.00 88.69 75 ASP A N 1
ATOM 569 C CA . ASP A 1 75 ? -5.689 -6.933 11.411 1.00 88.69 75 ASP A CA 1
ATOM 570 C C . ASP A 1 75 ? -4.315 -6.813 10.751 1.00 88.69 75 ASP A C 1
ATOM 572 O O . ASP A 1 75 ? -3.329 -6.558 11.441 1.00 88.69 75 ASP A O 1
ATOM 576 N N . ARG A 1 76 ? -4.279 -6.929 9.424 1.00 91.12 76 ARG A N 1
ATOM 577 C CA . ARG A 1 76 ? -3.104 -6.792 8.574 1.00 91.12 76 ARG A CA 1
ATOM 578 C C . ARG A 1 76 ? -3.438 -5.948 7.347 1.00 91.12 76 ARG A C 1
ATOM 580 O O . ARG A 1 76 ? -4.583 -5.895 6.894 1.00 91.12 76 ARG A O 1
ATOM 587 N N . VAL A 1 77 ? -2.425 -5.296 6.789 1.00 92.62 77 VAL A N 1
ATOM 588 C CA . VAL A 1 77 ? -2.525 -4.686 5.460 1.00 92.62 77 VAL A CA 1
ATOM 589 C C . VAL A 1 77 ? -2.533 -5.801 4.409 1.00 92.62 77 VAL A C 1
ATOM 591 O O . VAL A 1 77 ? -1.690 -6.694 4.440 1.00 92.62 77 VAL A O 1
ATOM 594 N N . PHE A 1 78 ? -3.486 -5.759 3.479 1.00 91.56 78 PHE A N 1
ATOM 595 C CA . PHE A 1 78 ? -3.578 -6.697 2.356 1.00 91.56 78 PHE A CA 1
ATOM 596 C C . PHE A 1 78 ? -3.108 -6.042 1.050 1.00 91.56 78 PHE A C 1
ATOM 598 O O . PHE A 1 78 ? -3.208 -4.822 0.897 1.00 91.56 78 PHE A O 1
ATOM 605 N N . GLY A 1 79 ? -2.631 -6.846 0.094 1.00 94.06 79 GLY A N 1
ATOM 606 C CA . GLY A 1 79 ? -2.022 -6.369 -1.157 1.00 94.06 79 GLY A CA 1
ATOM 607 C C . GLY A 1 79 ? -2.879 -5.365 -1.932 1.00 94.06 79 GLY A C 1
ATOM 608 O O . GLY A 1 79 ? -2.389 -4.310 -2.327 1.00 94.06 79 GLY A O 1
ATOM 609 N N . ARG A 1 80 ? -4.193 -5.605 -2.042 1.00 94.50 80 ARG A N 1
ATOM 610 C CA . ARG A 1 80 ? -5.128 -4.667 -2.700 1.00 94.50 80 ARG A CA 1
ATOM 611 C C . ARG A 1 80 ? -5.215 -3.299 -2.023 1.00 94.50 80 ARG A C 1
ATOM 613 O O . ARG A 1 80 ? -5.441 -2.304 -2.705 1.00 94.50 80 ARG A O 1
ATOM 620 N N . CYS A 1 81 ? -5.032 -3.225 -0.702 1.00 93.25 81 CYS A N 1
ATOM 621 C CA . CYS A 1 81 ? -4.972 -1.951 0.013 1.00 93.25 81 CYS A CA 1
ATOM 622 C C . CYS A 1 81 ? -3.703 -1.185 -0.379 1.00 93.25 81 CYS A C 1
ATOM 624 O O . CYS A 1 81 ? -3.783 -0.003 -0.701 1.00 93.25 81 CYS A O 1
ATOM 626 N N . VAL A 1 82 ? -2.556 -1.870 -0.436 1.00 94.81 82 VAL A N 1
ATOM 627 C CA . VAL A 1 82 ? -1.279 -1.285 -0.877 1.00 94.81 82 VAL A CA 1
ATOM 628 C C . VAL A 1 82 ? -1.371 -0.789 -2.321 1.00 94.81 82 VAL A C 1
ATOM 630 O O . VAL A 1 82 ? -1.016 0.356 -2.591 1.00 94.81 82 VAL A O 1
ATOM 633 N N . ALA A 1 83 ? -1.919 -1.612 -3.219 1.00 94.44 83 ALA A N 1
ATOM 634 C CA . ALA A 1 83 ? -2.165 -1.263 -4.617 1.00 94.44 83 ALA A CA 1
ATOM 635 C C . ALA A 1 83 ? -3.047 -0.015 -4.750 1.00 94.44 83 ALA A C 1
ATOM 637 O O . ALA A 1 83 ? -2.725 0.902 -5.504 1.00 94.44 83 ALA A O 1
ATOM 638 N N . TYR A 1 84 ? -4.124 0.059 -3.963 1.00 92.38 84 TYR A N 1
ATOM 639 C CA . TYR A 1 84 ? -5.008 1.220 -3.946 1.00 92.38 84 TYR A CA 1
ATOM 640 C C . TYR A 1 84 ? -4.271 2.484 -3.497 1.00 92.38 84 TYR A C 1
ATOM 642 O O . TYR A 1 84 ? -4.398 3.523 -4.136 1.00 92.38 84 TYR A O 1
ATOM 650 N N . VAL A 1 85 ? -3.473 2.410 -2.426 1.00 92.56 85 VAL A N 1
ATOM 651 C CA . VAL A 1 85 ? -2.711 3.571 -1.942 1.00 92.56 85 VAL A CA 1
ATOM 652 C C . VAL A 1 85 ? -1.669 4.028 -2.963 1.00 92.56 85 VAL A C 1
ATOM 654 O O . VAL A 1 85 ? -1.516 5.232 -3.172 1.00 92.56 85 VAL A O 1
ATOM 657 N N . ALA A 1 86 ? -0.985 3.089 -3.620 1.00 91.75 86 ALA A N 1
ATOM 658 C CA . ALA A 1 86 ? -0.059 3.399 -4.701 1.00 91.75 86 ALA A CA 1
ATOM 659 C C . ALA A 1 86 ? -0.787 4.128 -5.846 1.00 91.75 86 ALA A C 1
ATOM 661 O O . ALA A 1 86 ? -0.448 5.260 -6.188 1.00 91.75 86 ALA A O 1
ATOM 662 N N . ALA A 1 87 ? -1.859 3.546 -6.388 1.00 89.25 87 ALA A N 1
ATOM 663 C CA . ALA A 1 87 ? -2.631 4.177 -7.460 1.00 89.25 87 ALA A CA 1
ATOM 664 C C . ALA A 1 87 ? -3.191 5.555 -7.049 1.00 89.25 87 ALA A C 1
ATOM 666 O O . ALA A 1 87 ? -3.124 6.512 -7.820 1.00 89.25 87 ALA A O 1
ATOM 667 N N . TYR A 1 88 ? -3.662 5.691 -5.805 1.00 85.94 88 TYR A N 1
ATOM 668 C CA . TYR A 1 88 ? -4.198 6.943 -5.270 1.00 85.94 88 TYR A CA 1
ATOM 669 C C . TYR A 1 88 ? -3.159 8.068 -5.200 1.00 85.94 88 TYR A C 1
ATOM 671 O O . TYR A 1 88 ? -3.487 9.225 -5.452 1.00 85.94 88 TYR A O 1
ATOM 679 N N . PHE A 1 89 ? -1.900 7.763 -4.879 1.00 80.94 89 PHE A N 1
ATOM 680 C CA . PHE A 1 89 ? -0.856 8.786 -4.923 1.00 80.94 89 PHE A CA 1
ATOM 681 C C . PHE A 1 89 ? -0.520 9.181 -6.362 1.00 80.94 89 PHE A C 1
ATOM 683 O O . PHE A 1 89 ? -0.368 10.365 -6.648 1.00 80.94 89 PHE A O 1
ATOM 690 N N . SER A 1 90 ? -0.478 8.221 -7.289 1.00 79.69 90 SER A N 1
ATOM 691 C CA . SER A 1 90 ? -0.291 8.519 -8.714 1.00 79.69 90 SER A CA 1
ATOM 692 C C . SER A 1 90 ? -1.401 9.447 -9.254 1.00 79.69 90 SER A C 1
ATOM 694 O O . SER A 1 90 ? -1.116 10.356 -10.037 1.00 79.69 90 SER A O 1
ATOM 696 N N . LEU A 1 91 ? -2.639 9.303 -8.757 1.00 68.56 91 LEU A N 1
ATOM 697 C CA . LEU A 1 91 ? -3.780 10.185 -9.047 1.00 68.56 91 LEU A CA 1
ATOM 698 C C . LEU A 1 91 ? -3.630 11.619 -8.549 1.00 68.56 91 LEU A C 1
ATOM 700 O O . LEU A 1 91 ? -4.331 12.483 -9.056 1.00 68.56 91 LEU A O 1
ATOM 704 N N . SER A 1 92 ? -2.725 11.954 -7.624 1.00 65.50 92 SER A N 1
ATOM 705 C CA . SER A 1 92 ? -2.560 13.370 -7.253 1.00 65.50 92 SER A CA 1
ATOM 706 C C . SER A 1 92 ? -2.115 14.244 -8.437 1.00 65.50 92 SER A C 1
ATOM 708 O O . SER A 1 92 ? -2.096 15.466 -8.323 1.00 65.50 92 SER A O 1
ATOM 710 N N . SER A 1 93 ? -1.729 13.619 -9.554 1.00 62.84 93 SER A N 1
ATOM 711 C CA . SER A 1 93 ? -1.386 14.270 -10.816 1.00 62.84 93 SER A CA 1
ATOM 712 C C . SER A 1 93 ? -2.505 14.260 -11.874 1.00 62.84 93 SER A C 1
ATOM 714 O O . SER A 1 93 ? -2.337 14.899 -12.908 1.00 62.84 93 SER A O 1
ATOM 716 N N . ILE A 1 94 ? -3.635 13.572 -11.638 1.00 68.50 94 ILE A N 1
ATOM 717 C CA . ILE A 1 94 ? -4.722 13.360 -12.613 1.00 68.50 94 ILE A CA 1
ATOM 718 C C . ILE A 1 94 ? -6.086 13.577 -11.932 1.00 68.50 94 ILE A C 1
ATOM 720 O O . ILE A 1 94 ? -6.362 13.031 -10.871 1.00 68.50 94 ILE A O 1
ATOM 724 N N . GLU A 1 95 ? -6.976 14.360 -12.545 1.00 68.56 95 GLU A N 1
ATOM 725 C CA . GLU A 1 95 ? -8.250 14.767 -11.920 1.00 68.56 95 GLU A CA 1
ATOM 726 C C . GLU A 1 95 ? -9.292 13.638 -11.803 1.00 68.56 95 GLU A C 1
ATOM 728 O O . GLU A 1 95 ? -10.214 13.726 -10.990 1.00 68.56 95 GLU A O 1
ATOM 733 N N . GLN A 1 96 ? -9.158 12.571 -12.593 1.00 71.12 96 GLN A N 1
ATOM 734 C CA . GLN A 1 96 ? -10.105 11.461 -12.630 1.00 71.12 96 GLN A CA 1
ATOM 735 C C . GLN A 1 96 ? -9.386 10.129 -12.856 1.00 71.12 96 GLN A C 1
ATOM 737 O O . GLN A 1 96 ? -8.397 10.060 -13.581 1.00 71.12 96 GLN A O 1
ATOM 742 N N . TRP A 1 97 ? -9.933 9.057 -12.279 1.00 75.44 97 TRP A N 1
ATOM 743 C CA . TRP A 1 97 ? -9.560 7.690 -12.631 1.00 75.44 97 TRP A CA 1
ATOM 744 C C . TRP A 1 97 ? -9.766 7.465 -14.134 1.00 75.44 97 TRP A C 1
ATOM 746 O O . TRP A 1 97 ? -10.895 7.557 -14.629 1.00 75.44 97 TRP A O 1
ATOM 756 N N . SER A 1 98 ? -8.679 7.213 -14.860 1.00 66.88 98 SER A N 1
ATOM 757 C CA . SER A 1 98 ? -8.691 7.040 -16.307 1.00 66.88 98 SER A CA 1
ATOM 758 C C . SER A 1 98 ? -8.118 5.678 -16.698 1.00 66.88 98 SER A C 1
ATOM 760 O O . SER A 1 98 ? -6.965 5.362 -16.425 1.00 66.88 98 SER A O 1
ATOM 762 N N . SER A 1 99 ? -8.941 4.901 -17.402 1.00 64.19 99 SER A N 1
ATOM 763 C CA . SER A 1 99 ? -8.567 3.649 -18.079 1.00 64.19 99 SER A CA 1
ATOM 764 C C . SER A 1 99 ? -8.134 3.884 -19.531 1.00 64.19 99 SER A C 1
ATOM 766 O O . SER A 1 99 ? -8.059 2.944 -20.315 1.00 64.19 99 SER A O 1
ATOM 768 N N . SER A 1 100 ? -8.019 5.149 -19.961 1.00 58.31 100 SER A N 1
ATOM 769 C CA . SER A 1 100 ? -7.917 5.498 -21.380 1.00 58.31 100 SER A CA 1
ATOM 770 C C . SER A 1 100 ? -6.457 5.584 -21.832 1.00 58.31 100 SER A C 1
ATOM 772 O O . SER A 1 100 ? -5.752 6.507 -21.421 1.00 58.31 100 SER A O 1
ATOM 774 N N . PRO A 1 101 ? -6.011 4.730 -22.771 1.00 54.81 101 PRO A N 1
ATOM 775 C CA . PRO A 1 101 ? -4.683 4.831 -23.379 1.00 54.81 101 PRO A CA 1
ATOM 776 C C . PRO A 1 101 ? -4.544 6.022 -24.344 1.00 54.81 101 PRO A C 1
ATOM 778 O O . PRO A 1 101 ? -3.468 6.250 -24.898 1.00 54.81 101 PRO A O 1
ATOM 781 N N . GLN A 1 102 ? -5.640 6.737 -24.626 1.00 52.66 102 GLN A N 1
ATOM 782 C CA . GLN A 1 102 ? -5.741 7.670 -25.754 1.00 52.66 102 GLN A CA 1
ATOM 783 C C . GLN A 1 102 ? -5.039 9.004 -25.489 1.00 52.66 102 GLN A C 1
ATOM 785 O O . GLN A 1 102 ? -4.569 9.639 -26.430 1.00 52.66 102 GLN A O 1
ATOM 790 N N . ASP A 1 103 ? -4.876 9.375 -24.222 1.00 55.03 103 ASP A N 1
ATOM 791 C CA . ASP A 1 103 ? -4.377 10.698 -23.845 1.00 55.03 103 ASP A CA 1
ATOM 792 C C . ASP A 1 103 ? -2.877 10.707 -23.491 1.00 55.03 103 ASP A C 1
ATOM 794 O O . ASP A 1 103 ? -2.324 11.729 -23.091 1.00 55.03 103 ASP A O 1
ATOM 798 N N . GLY A 1 104 ? -2.180 9.571 -23.639 1.00 58.47 104 GLY A N 1
ATOM 799 C CA . GLY A 1 104 ? -0.749 9.459 -23.321 1.00 58.47 104 GLY A CA 1
ATOM 800 C C . GLY A 1 104 ? -0.413 9.592 -21.829 1.00 58.47 104 GLY A C 1
ATOM 801 O O . GLY A 1 104 ? 0.768 9.636 -21.479 1.00 58.47 104 GLY A O 1
ATOM 802 N N . TYR A 1 105 ? -1.432 9.640 -20.969 1.00 66.31 105 TYR A N 1
ATOM 803 C CA . TYR A 1 105 ? -1.302 9.608 -19.518 1.00 66.31 105 TYR A CA 1
ATOM 804 C C . TYR A 1 105 ? -1.015 8.192 -19.008 1.00 66.31 105 TYR A C 1
ATOM 806 O O . TYR A 1 105 ? -1.160 7.195 -19.716 1.00 66.31 105 TYR A O 1
ATOM 814 N N . PHE A 1 106 ? -0.562 8.129 -17.761 1.00 74.38 106 PHE A N 1
ATOM 815 C CA . PHE A 1 106 ? -0.278 6.891 -17.051 1.00 74.38 106 PHE A CA 1
ATOM 816 C C . PHE A 1 106 ? -1.573 6.097 -16.821 1.00 74.38 106 PHE A C 1
ATOM 818 O O . PHE A 1 106 ? -2.493 6.613 -16.189 1.00 74.38 106 PHE A O 1
ATOM 825 N N . ASP A 1 107 ? -1.636 4.863 -17.329 1.00 82.00 107 ASP A N 1
ATOM 826 C CA . ASP A 1 107 ? -2.785 3.969 -17.142 1.00 82.00 107 ASP A CA 1
ATOM 827 C C . ASP A 1 107 ? -2.836 3.475 -15.690 1.00 82.00 107 ASP A C 1
ATOM 829 O O . ASP A 1 107 ? -1.988 2.697 -15.241 1.00 82.00 107 ASP A O 1
ATOM 833 N N . LEU A 1 108 ? -3.808 3.988 -14.939 1.00 82.69 108 LEU A N 1
ATOM 834 C CA . LEU A 1 108 ? -3.956 3.705 -13.516 1.00 82.69 108 LEU A CA 1
ATOM 835 C C . LEU A 1 108 ? -4.620 2.361 -13.247 1.00 82.69 108 LEU A C 1
ATOM 837 O O . LEU A 1 108 ? -4.320 1.762 -12.215 1.00 82.69 108 LEU A O 1
ATOM 841 N N . ASP A 1 109 ? -5.479 1.895 -14.155 1.00 86.12 109 ASP A N 1
ATOM 842 C CA . ASP A 1 109 ? -6.097 0.575 -14.043 1.00 86.12 109 ASP A CA 1
ATOM 843 C C . ASP A 1 109 ? -5.038 -0.504 -14.226 1.00 86.12 109 ASP A C 1
ATOM 845 O O . ASP A 1 109 ? -4.844 -1.322 -13.329 1.00 86.12 109 ASP A O 1
ATOM 849 N N . ASP A 1 110 ? -4.256 -0.425 -15.309 1.00 86.94 110 ASP A N 1
ATOM 850 C CA . ASP A 1 110 ? -3.153 -1.367 -15.541 1.00 86.94 110 ASP A CA 1
ATOM 851 C C . ASP A 1 110 ? -2.122 -1.297 -14.400 1.00 86.94 110 ASP A C 1
ATOM 853 O O . ASP A 1 110 ? -1.581 -2.313 -13.965 1.00 86.94 110 ASP A O 1
ATOM 857 N N . PHE A 1 111 ? -1.858 -0.109 -13.847 1.00 88.19 111 PHE A N 1
ATOM 858 C CA . PHE A 1 111 ? -0.959 0.019 -12.700 1.00 88.19 111 PHE A CA 1
ATOM 859 C C . PHE A 1 111 ? -1.515 -0.625 -11.425 1.00 88.19 111 PHE A C 1
ATOM 861 O O . PHE A 1 111 ? -0.778 -1.327 -10.724 1.00 88.19 111 PHE A O 1
ATOM 868 N N . TYR A 1 112 ? -2.790 -0.389 -11.112 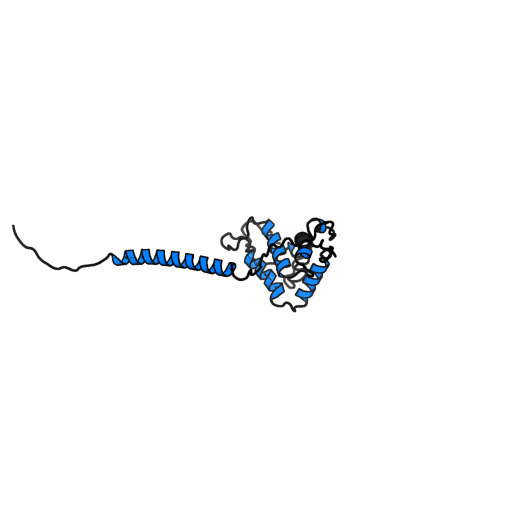1.00 91.56 112 TYR A N 1
ATOM 869 C CA . TYR A 1 112 ? -3.452 -1.003 -9.966 1.00 91.56 112 TYR A CA 1
ATOM 870 C C . TYR A 1 112 ? -3.449 -2.527 -10.096 1.00 91.56 112 TYR A C 1
ATOM 872 O O . TYR A 1 112 ? -3.002 -3.208 -9.171 1.00 91.56 112 TYR A O 1
ATOM 880 N N . ASP A 1 113 ? -3.853 -3.049 -11.254 1.00 91.81 113 ASP A N 1
ATOM 881 C CA . ASP A 1 113 ? -3.899 -4.484 -11.525 1.00 91.81 113 ASP A CA 1
ATOM 882 C C . ASP A 1 113 ? -2.509 -5.115 -11.414 1.00 91.81 113 ASP A C 1
ATOM 884 O O . ASP A 1 113 ? -2.352 -6.140 -10.755 1.00 91.81 113 ASP A O 1
ATOM 888 N N . ARG A 1 114 ? -1.456 -4.461 -11.924 1.00 91.69 114 ARG A N 1
ATOM 889 C CA . ARG A 1 114 ? -0.064 -4.918 -11.740 1.00 91.69 114 ARG A CA 1
ATOM 890 C C . ARG A 1 114 ? 0.371 -4.947 -10.280 1.00 91.69 114 ARG A C 1
ATOM 892 O O . ARG A 1 114 ? 1.106 -5.851 -9.885 1.00 91.69 114 ARG A O 1
ATOM 899 N N . CYS A 1 115 ? -0.035 -3.959 -9.480 1.00 92.75 115 CYS A N 1
ATOM 900 C CA . CYS A 1 115 ? 0.252 -3.957 -8.046 1.00 92.75 115 CYS A CA 1
ATOM 901 C C . CYS A 1 115 ? -0.464 -5.119 -7.349 1.00 92.75 115 CYS A C 1
ATOM 903 O O . CYS A 1 115 ? 0.140 -5.791 -6.519 1.00 92.75 115 CYS A O 1
ATOM 905 N N . VAL A 1 116 ? -1.737 -5.360 -7.679 1.00 94.50 116 VAL A N 1
ATOM 906 C CA . VAL A 1 116 ? -2.515 -6.477 -7.126 1.00 94.50 116 VAL A CA 1
ATOM 907 C C . VAL A 1 116 ? -1.893 -7.811 -7.524 1.00 94.50 116 VAL A C 1
ATOM 909 O O . VAL A 1 116 ? -1.635 -8.636 -6.650 1.00 94.50 116 VAL A O 1
ATOM 912 N N . ASP A 1 117 ? -1.572 -7.986 -8.804 1.00 93.88 117 ASP A N 1
ATOM 913 C CA . ASP A 1 117 ? -0.913 -9.175 -9.340 1.00 93.88 117 ASP A CA 1
ATOM 914 C C . ASP A 1 117 ? 0.384 -9.498 -8.596 1.00 93.88 117 ASP A C 1
ATOM 916 O O . ASP A 1 117 ? 0.666 -10.665 -8.336 1.00 93.88 117 ASP A O 1
ATOM 920 N N . LEU A 1 118 ? 1.165 -8.484 -8.216 1.00 92.50 118 LEU A N 1
ATOM 921 C CA . LEU A 1 118 ? 2.412 -8.686 -7.480 1.00 92.50 118 LEU A CA 1
ATOM 922 C C . LEU A 1 118 ? 2.193 -9.309 -6.091 1.00 92.50 118 LEU A C 1
ATOM 924 O O . LEU A 1 118 ? 3.043 -10.058 -5.624 1.00 92.50 118 LEU A O 1
ATOM 928 N N . PHE A 1 119 ? 1.064 -9.022 -5.439 1.00 93.62 119 PHE A N 1
ATOM 929 C CA . PHE A 1 119 ? 0.740 -9.568 -4.118 1.00 93.62 119 PHE A CA 1
ATOM 930 C C . PHE A 1 119 ? -0.125 -10.835 -4.168 1.00 93.62 119 PHE A C 1
ATOM 932 O O . PHE A 1 119 ? -0.097 -11.620 -3.223 1.00 93.62 119 PHE A O 1
ATOM 939 N N . GLU A 1 120 ? -0.929 -11.023 -5.218 1.00 93.12 120 GLU A N 1
ATOM 940 C CA . GLU A 1 120 ? -1.935 -12.093 -5.278 1.00 93.12 120 GLU A CA 1
ATOM 941 C C . GLU A 1 120 ? -1.583 -13.241 -6.224 1.00 93.12 120 GLU A C 1
ATOM 943 O O . GLU A 1 120 ? -2.163 -14.319 -6.092 1.00 93.12 120 GLU A O 1
ATOM 948 N N . ARG A 1 121 ? -0.629 -13.059 -7.150 1.00 91.94 121 ARG A N 1
ATOM 949 C CA . ARG A 1 121 ? -0.198 -14.140 -8.051 1.00 91.94 121 ARG A CA 1
ATOM 950 C C . ARG A 1 121 ? 0.475 -15.283 -7.295 1.00 91.94 121 ARG A C 1
ATOM 952 O O . ARG A 1 121 ? 0.202 -16.441 -7.597 1.00 91.94 121 ARG A O 1
ATOM 959 N N . ASP A 1 122 ? 1.334 -14.952 -6.335 1.00 91.12 122 ASP A N 1
ATOM 960 C CA . ASP A 1 122 ? 1.932 -15.915 -5.412 1.00 91.12 122 ASP A CA 1
ATOM 961 C C . ASP A 1 122 ? 1.873 -15.369 -3.976 1.00 91.12 122 ASP A C 1
ATOM 963 O O . ASP A 1 122 ? 2.804 -14.713 -3.508 1.00 91.12 122 ASP A O 1
ATOM 967 N N . PRO A 1 123 ? 0.769 -15.616 -3.250 1.00 88.56 123 PRO A N 1
ATOM 968 C CA . PRO A 1 123 ? 0.626 -15.142 -1.878 1.00 88.56 123 PRO A CA 1
ATOM 969 C C . PRO A 1 123 ? 1.543 -15.884 -0.893 1.00 88.56 123 PRO A C 1
ATOM 971 O O . PRO A 1 123 ? 1.621 -15.481 0.268 1.00 88.56 123 PRO A O 1
ATOM 974 N N . THR A 1 124 ? 2.194 -16.974 -1.322 1.00 90.56 124 THR A N 1
ATOM 975 C CA . THR A 1 124 ? 3.132 -17.754 -0.502 1.00 90.56 124 THR A CA 1
ATOM 976 C C . THR A 1 124 ? 4.584 -17.322 -0.672 1.00 90.56 124 THR A C 1
ATOM 978 O O . THR A 1 124 ? 5.451 -17.824 0.045 1.00 90.56 124 THR A O 1
ATOM 981 N N . ASP A 1 125 ? 4.850 -16.379 -1.579 1.00 93.44 125 ASP A N 1
ATOM 982 C CA . ASP A 1 125 ? 6.174 -15.803 -1.768 1.00 93.44 125 ASP A CA 1
ATOM 983 C C . ASP A 1 125 ? 6.651 -15.125 -0.462 1.00 93.44 125 ASP A C 1
ATOM 985 O O . ASP A 1 125 ? 5.957 -14.246 0.074 1.00 93.44 125 ASP A O 1
ATOM 989 N N . PRO A 1 126 ? 7.841 -15.488 0.059 1.00 93.56 126 PRO A N 1
ATOM 990 C CA . PRO A 1 126 ? 8.434 -14.831 1.219 1.00 93.56 126 PRO A CA 1
ATOM 991 C C . PRO A 1 126 ? 8.492 -13.304 1.099 1.00 93.56 126 PRO A C 1
ATOM 993 O O . PRO A 1 126 ? 8.292 -12.608 2.095 1.00 93.56 126 PRO A O 1
ATOM 996 N N . TRP A 1 127 ? 8.716 -12.768 -0.105 1.00 93.56 127 TRP A N 1
ATOM 997 C CA . TRP A 1 127 ? 8.768 -11.326 -0.341 1.00 93.56 127 TRP A CA 1
ATOM 998 C C . TRP A 1 127 ? 7.416 -10.650 -0.078 1.00 93.56 127 TRP A C 1
ATOM 1000 O O . TRP A 1 127 ? 7.365 -9.575 0.534 1.00 93.56 127 TRP A O 1
ATOM 1010 N N . VAL A 1 128 ? 6.311 -11.283 -0.490 1.00 94.00 128 VAL A N 1
ATOM 1011 C CA . VAL A 1 128 ? 4.945 -10.788 -0.250 1.00 94.00 128 VAL A CA 1
ATOM 1012 C C . VAL A 1 128 ? 4.657 -10.773 1.244 1.00 94.00 128 VAL A C 1
ATOM 1014 O O . VAL A 1 128 ? 4.177 -9.768 1.782 1.00 94.00 128 VAL A O 1
ATOM 1017 N N . GLU A 1 129 ? 4.975 -11.869 1.933 1.00 93.75 129 GLU A N 1
ATOM 1018 C CA . GLU A 1 129 ? 4.746 -11.971 3.366 1.00 93.75 129 GLU A CA 1
ATOM 1019 C C . GLU A 1 129 ? 5.560 -10.932 4.146 1.00 93.75 129 GLU A C 1
ATOM 1021 O O . GLU A 1 129 ? 4.999 -10.208 4.977 1.00 93.75 129 GLU A O 1
ATOM 1026 N N . GLU A 1 130 ? 6.853 -10.815 3.842 1.00 94.88 130 GLU A N 1
ATOM 1027 C CA . GLU A 1 130 ? 7.760 -9.866 4.479 1.00 94.88 130 GLU A CA 1
ATOM 1028 C C . GLU A 1 130 ? 7.302 -8.422 4.256 1.00 94.88 130 GLU A C 1
ATOM 1030 O O . GLU A 1 130 ? 7.223 -7.636 5.203 1.00 94.88 130 GLU A O 1
ATOM 1035 N N . THR A 1 131 ? 6.938 -8.076 3.020 1.00 94.81 131 THR A N 1
ATOM 1036 C CA . THR A 1 131 ? 6.511 -6.722 2.658 1.00 94.81 131 THR A CA 1
ATOM 1037 C C . THR A 1 131 ? 5.217 -6.340 3.363 1.00 94.81 131 THR A C 1
ATOM 1039 O O . THR A 1 131 ? 5.139 -5.273 3.973 1.00 94.81 131 THR A O 1
ATOM 1042 N N . LEU A 1 132 ? 4.208 -7.213 3.364 1.00 95.06 132 LEU A N 1
ATOM 1043 C CA . LEU A 1 132 ? 2.946 -6.942 4.054 1.00 95.06 132 LEU A CA 1
ATOM 1044 C C . LEU A 1 132 ? 3.108 -6.912 5.583 1.00 95.06 132 LEU A C 1
ATOM 1046 O O . LEU A 1 132 ? 2.438 -6.121 6.254 1.00 95.06 132 LEU A O 1
ATOM 1050 N N . ASN A 1 133 ? 4.000 -7.731 6.149 1.00 95.31 133 ASN A N 1
ATOM 1051 C CA . ASN A 1 133 ? 4.303 -7.715 7.583 1.00 95.31 133 ASN A CA 1
ATOM 1052 C C . ASN A 1 133 ? 5.029 -6.433 7.990 1.00 95.31 133 ASN A C 1
ATOM 1054 O O . ASN A 1 133 ? 4.642 -5.808 8.977 1.00 95.31 133 ASN A O 1
ATOM 1058 N N . PHE A 1 134 ? 6.014 -6.004 7.202 1.00 95.50 134 PHE A N 1
ATOM 1059 C CA . PHE A 1 134 ? 6.673 -4.717 7.388 1.00 95.50 134 PHE A CA 1
ATOM 1060 C C . PHE A 1 134 ? 5.669 -3.569 7.344 1.00 95.50 134 PHE A C 1
ATOM 1062 O O . PHE A 1 134 ? 5.588 -2.794 8.293 1.00 95.50 134 PHE A O 1
ATOM 1069 N N . LEU A 1 135 ? 4.856 -3.496 6.284 1.00 95.31 135 LEU A N 1
ATOM 1070 C CA . LEU A 1 135 ? 3.863 -2.436 6.137 1.00 95.31 135 LEU A CA 1
ATOM 1071 C C . LEU A 1 135 ? 2.897 -2.431 7.317 1.00 95.31 135 LEU A C 1
ATOM 1073 O O . LEU A 1 135 ? 2.633 -1.379 7.878 1.00 95.31 135 LEU A O 1
ATOM 1077 N N . THR A 1 136 ? 2.421 -3.597 7.751 1.00 94.75 136 THR A N 1
ATOM 1078 C CA . THR A 1 136 ? 1.539 -3.700 8.921 1.00 94.75 136 THR A CA 1
ATOM 1079 C C . THR A 1 136 ? 2.219 -3.219 10.206 1.00 94.75 136 THR A C 1
ATOM 1081 O O . THR A 1 136 ? 1.571 -2.550 11.009 1.00 94.75 136 THR A O 1
ATOM 1084 N N . GLY A 1 137 ? 3.509 -3.510 10.392 1.00 93.44 137 GLY A N 1
ATOM 1085 C CA . GLY A 1 137 ? 4.296 -3.033 11.534 1.00 93.44 137 GLY A CA 1
ATOM 1086 C C . GLY A 1 137 ? 4.488 -1.514 11.562 1.00 93.44 137 GLY A C 1
ATOM 1087 O O . GLY A 1 137 ? 4.591 -0.931 12.639 1.00 93.44 137 GLY A O 1
ATOM 1088 N N . GLU A 1 138 ? 4.465 -0.865 10.398 1.00 93.56 138 GLU A N 1
ATOM 1089 C CA . GLU A 1 138 ? 4.554 0.593 10.271 1.00 93.56 138 GLU A CA 1
ATOM 1090 C C . GLU A 1 138 ? 3.246 1.326 10.609 1.00 93.56 138 GLU A C 1
ATOM 1092 O O . GLU A 1 138 ? 3.243 2.556 10.747 1.00 93.56 138 GLU A O 1
ATOM 1097 N N . LEU A 1 139 ? 2.120 0.612 10.721 1.00 91.25 139 LEU A N 1
ATOM 1098 C CA . LEU A 1 139 ? 0.835 1.211 11.066 1.00 91.25 139 LEU A CA 1
ATOM 1099 C C . LEU A 1 139 ? 0.629 1.252 12.592 1.00 91.25 139 LEU A C 1
ATOM 1101 O O . LEU A 1 139 ? 0.999 0.319 13.307 1.00 91.25 139 LEU A O 1
ATOM 1105 N N . PRO A 1 140 ? -0.051 2.294 13.114 1.00 88.12 140 PRO A N 1
ATOM 1106 C CA . PRO A 1 140 ? -0.566 2.260 14.476 1.00 88.12 140 PRO A CA 1
ATOM 1107 C C . PRO A 1 140 ? -1.470 1.041 14.665 1.00 88.12 140 PRO A C 1
ATOM 1109 O O . PRO A 1 140 ? -2.119 0.593 13.719 1.00 88.12 140 PRO A O 1
ATOM 1112 N N . SER A 1 141 ? -1.583 0.556 15.903 1.00 83.81 141 SER A N 1
ATOM 1113 C CA . SER A 1 141 ? -2.376 -0.637 16.205 1.00 83.81 141 SER A CA 1
ATOM 1114 C C . SER A 1 141 ? -3.776 -0.581 15.579 1.00 83.81 141 SER A C 1
ATOM 1116 O O . SER A 1 141 ? -4.607 0.271 15.905 1.00 83.81 141 SER A O 1
ATOM 1118 N N . LEU A 1 142 ? -4.034 -1.523 14.666 1.00 81.19 142 LEU A N 1
ATOM 1119 C CA . LEU A 1 142 ? -5.286 -1.593 13.903 1.00 81.19 142 LEU A CA 1
ATOM 1120 C C . LEU A 1 142 ? -6.473 -2.053 14.759 1.00 81.19 142 LEU A C 1
ATOM 1122 O O . LEU A 1 142 ? -7.624 -1.913 14.359 1.00 81.19 142 LEU A O 1
ATOM 1126 N N . LYS A 1 143 ? -6.198 -2.566 15.963 1.00 73.81 143 LYS A N 1
ATOM 1127 C CA . LYS A 1 143 ? -7.190 -3.006 16.945 1.00 73.81 143 LYS A CA 1
ATOM 1128 C C . LYS A 1 143 ? -7.014 -2.232 18.251 1.00 73.81 143 LYS A C 1
ATOM 1130 O O . LYS A 1 143 ? -6.377 -2.719 19.183 1.00 73.81 143 LYS A O 1
ATOM 1135 N N . ARG A 1 144 ? -7.603 -1.037 18.379 1.00 69.06 144 ARG A N 1
ATOM 1136 C CA . ARG A 1 144 ? -7.857 -0.474 19.716 1.00 69.06 144 ARG A CA 1
ATOM 1137 C C . ARG A 1 144 ? -9.097 -1.156 20.282 1.00 69.06 144 ARG A C 1
ATOM 1139 O O . ARG A 1 144 ? -10.130 -1.206 19.620 1.00 69.06 144 ARG A O 1
ATOM 1146 N N . ASN A 1 145 ? -9.019 -1.637 21.523 1.00 59.06 145 ASN A N 1
ATOM 1147 C CA . ASN A 1 145 ? -10.166 -2.163 22.271 1.00 59.06 145 ASN A CA 1
ATOM 1148 C C . ASN A 1 145 ? -11.169 -1.035 22.570 1.00 59.06 145 ASN A C 1
ATOM 1150 O O . ASN A 1 145 ? -11.277 -0.535 23.690 1.00 59.06 145 ASN A O 1
ATOM 1154 N N . TYR A 1 146 ? -11.889 -0.577 21.550 1.00 58.47 146 TYR A N 1
ATOM 1155 C CA . TYR A 1 146 ? -12.994 0.341 21.715 1.00 58.47 146 TYR A CA 1
ATOM 1156 C C . TYR A 1 146 ? -14.168 -0.461 22.269 1.00 58.47 146 TYR A C 1
ATOM 1158 O O . TYR A 1 146 ? -14.725 -1.315 21.580 1.00 58.47 146 TYR A O 1
ATOM 1166 N N . LYS A 1 147 ? -14.555 -0.194 23.523 1.00 54.75 147 LYS A N 1
ATOM 1167 C CA . LYS A 1 147 ? -15.813 -0.706 24.076 1.00 54.75 147 LYS A CA 1
ATOM 1168 C C . LYS A 1 147 ? -16.944 -0.148 23.219 1.00 54.75 147 LYS A C 1
ATOM 1170 O O . LYS A 1 147 ? -17.360 0.994 23.411 1.00 54.75 147 LYS A O 1
ATOM 1175 N N . GLN A 1 148 ? -17.411 -0.935 22.252 1.00 56.44 148 GLN A N 1
ATOM 1176 C CA . GLN A 1 148 ? -18.573 -0.580 21.455 1.00 56.44 148 GLN A CA 1
ATOM 1177 C C . GLN A 1 148 ? -19.719 -0.304 22.426 1.00 56.44 148 GLN A C 1
ATOM 1179 O O . GLN A 1 148 ? -20.152 -1.179 23.180 1.00 56.44 148 GLN A O 1
ATOM 1184 N N . LYS A 1 149 ? -20.192 0.943 22.463 1.00 49.59 149 LYS A N 1
ATOM 1185 C CA . LYS A 1 149 ? -21.386 1.283 23.230 1.00 49.59 149 LYS A CA 1
ATOM 1186 C C . LYS A 1 149 ? -22.521 0.475 22.603 1.00 49.59 149 LYS A C 1
ATOM 1188 O O . LYS A 1 149 ? -22.835 0.710 21.438 1.00 49.59 149 LYS A O 1
ATOM 1193 N N . ARG A 1 150 ? -23.079 -0.501 23.340 1.00 49.94 150 ARG A N 1
ATOM 1194 C CA . ARG A 1 150 ? -24.221 -1.326 22.903 1.00 49.94 150 ARG A CA 1
ATOM 1195 C C . ARG A 1 150 ? -25.269 -0.389 22.308 1.00 49.94 150 ARG A C 1
ATOM 1197 O O . ARG A 1 150 ? -25.903 0.370 23.043 1.00 49.94 150 ARG A O 1
ATOM 1204 N N . LYS A 1 151 ? -25.414 -0.392 20.980 1.00 51.09 151 LYS A N 1
ATOM 1205 C CA . LYS A 1 151 ? -26.497 0.338 20.325 1.00 51.09 151 LYS A CA 1
ATOM 1206 C C . LYS A 1 151 ? -27.794 -0.272 20.854 1.00 51.09 151 LYS A C 1
ATOM 1208 O O . LYS A 1 151 ? -27.985 -1.483 20.787 1.00 51.09 151 LYS A O 1
ATOM 1213 N N . ARG A 1 152 ? -28.667 0.554 21.438 1.00 45.88 152 ARG A N 1
ATOM 1214 C CA . ARG A 1 152 ? -30.059 0.160 21.687 1.00 45.88 152 ARG A CA 1
ATOM 1215 C C . ARG A 1 152 ? -30.629 -0.205 20.319 1.00 45.88 152 ARG A C 1
ATOM 1217 O O . ARG A 1 152 ? -30.516 0.612 19.412 1.00 45.88 152 ARG A O 1
ATOM 1224 N N . ASN A 1 153 ? -31.145 -1.426 20.178 1.00 47.84 153 ASN A N 1
ATOM 1225 C CA . ASN A 1 153 ? -31.680 -1.966 18.929 1.00 47.84 153 ASN A CA 1
ATOM 1226 C C . ASN A 1 153 ? -32.669 -0.980 18.289 1.00 47.84 153 ASN A C 1
ATOM 1228 O O . ASN A 1 153 ? -33.839 -0.950 18.660 1.00 47.84 153 ASN A O 1
ATOM 1232 N N . LEU A 1 154 ? -32.199 -0.187 17.328 1.00 50.59 154 LEU A N 1
ATOM 1233 C CA . LEU A 1 154 ? -33.046 0.413 16.313 1.00 50.59 154 LEU A CA 1
ATOM 1234 C C . LEU A 1 154 ? -32.901 -0.508 15.109 1.00 50.59 154 LEU A C 1
ATOM 1236 O O . LEU A 1 154 ? -31.886 -0.507 14.418 1.00 50.59 154 LEU A O 1
ATOM 1240 N N . ARG A 1 155 ? -33.864 -1.415 14.981 1.00 43.72 155 ARG A N 1
ATOM 1241 C CA . ARG A 1 155 ? -33.903 -2.449 13.956 1.00 43.72 155 ARG A CA 1
ATOM 1242 C C . ARG A 1 155 ? -34.182 -1.765 12.611 1.00 43.72 155 ARG A C 1
ATOM 1244 O O . ARG A 1 155 ? -35.338 -1.587 12.259 1.00 43.72 155 ARG A O 1
ATOM 1251 N N . SER A 1 156 ? -33.145 -1.362 11.880 1.00 44.94 156 SER A N 1
ATOM 1252 C CA . SER A 1 156 ? -33.233 -1.254 10.421 1.00 44.94 156 SER A CA 1
ATOM 1253 C C . SER A 1 156 ? -32.629 -2.532 9.857 1.00 44.94 156 SER A C 1
ATOM 1255 O O . SER A 1 156 ? -31.412 -2.709 9.879 1.00 44.94 156 SER A O 1
ATOM 1257 N N . SER A 1 157 ? -33.477 -3.466 9.437 1.00 41.22 157 SER A N 1
ATOM 1258 C CA . SER A 1 157 ? -33.037 -4.631 8.677 1.00 41.22 157 SER A CA 1
ATOM 1259 C C . SER A 1 157 ? -32.609 -4.162 7.288 1.00 41.22 157 SER A C 1
ATOM 1261 O O . SER A 1 157 ? -33.427 -4.105 6.375 1.00 41.22 157 SER A O 1
ATOM 1263 N N . ILE A 1 158 ? -31.342 -3.782 7.152 1.00 44.75 158 ILE A N 1
ATOM 1264 C CA . ILE A 1 158 ? -30.658 -3.857 5.867 1.00 44.75 158 ILE A CA 1
ATOM 1265 C C . ILE A 1 158 ? -30.109 -5.279 5.801 1.00 44.75 158 ILE A C 1
ATOM 1267 O O . ILE A 1 158 ? -29.313 -5.708 6.633 1.00 44.75 158 ILE A O 1
ATOM 1271 N N . SER A 1 159 ? -30.724 -6.054 4.919 1.00 37.34 159 SER A N 1
ATOM 1272 C CA . SER A 1 159 ? -30.287 -7.383 4.539 1.00 37.34 159 SER A CA 1
ATOM 1273 C C . SER A 1 159 ? -29.251 -7.173 3.443 1.00 37.34 159 SER A C 1
ATOM 1275 O O . SER A 1 159 ? -29.644 -6.956 2.302 1.00 37.34 159 SER A O 1
ATOM 1277 N N . ASP A 1 160 ? -27.964 -7.191 3.790 1.00 45.00 160 ASP A N 1
ATOM 1278 C CA . ASP A 1 160 ? -26.870 -7.206 2.812 1.00 45.00 160 ASP A CA 1
ATOM 1279 C C . ASP A 1 160 ? -26.880 -8.563 2.095 1.00 45.00 160 ASP A C 1
ATOM 1281 O O . ASP A 1 160 ? -26.255 -9.533 2.524 1.00 45.00 160 ASP A O 1
ATOM 1285 N N . SER A 1 161 ? -27.664 -8.633 1.022 1.00 45.56 161 SER A N 1
ATOM 1286 C CA . SER A 1 161 ? -27.571 -9.649 -0.026 1.00 45.56 161 SER A CA 1
ATOM 1287 C C . SER A 1 161 ? -27.028 -8.946 -1.268 1.00 45.56 161 SER A C 1
ATOM 1289 O O . SER A 1 161 ? -27.727 -8.763 -2.257 1.00 45.56 161 SER A O 1
ATOM 1291 N N . ASP A 1 162 ? -25.791 -8.467 -1.160 1.00 47.38 162 ASP A N 1
ATOM 1292 C CA . ASP A 1 162 ? -25.130 -7.573 -2.122 1.00 47.38 162 ASP A CA 1
ATOM 1293 C C . ASP A 1 162 ? -24.581 -8.309 -3.368 1.00 47.38 162 ASP A C 1
ATOM 1295 O O . ASP A 1 162 ? -23.661 -7.840 -4.035 1.00 47.38 162 ASP A O 1
ATOM 1299 N N . SER A 1 163 ? -25.114 -9.491 -3.692 1.00 51.47 163 SER A N 1
ATOM 1300 C CA . SER A 1 163 ? -24.652 -10.309 -4.823 1.00 51.47 163 SER A CA 1
ATOM 1301 C C . SER A 1 163 ? -25.422 -10.086 -6.130 1.00 51.47 163 SER A C 1
ATOM 1303 O O . SER A 1 163 ? -24.907 -10.453 -7.179 1.00 51.47 163 SER A O 1
ATOM 1305 N N . ASP A 1 164 ? -26.598 -9.444 -6.108 1.00 59.28 164 ASP A N 1
ATOM 1306 C CA . ASP A 1 164 ? -27.522 -9.495 -7.259 1.00 59.28 164 ASP A CA 1
ATOM 1307 C C . ASP A 1 164 ? -27.705 -8.150 -7.995 1.00 59.28 164 ASP A C 1
ATOM 1309 O O . ASP A 1 164 ? -28.085 -8.126 -9.169 1.00 59.28 164 ASP A O 1
ATOM 1313 N N . GLU A 1 165 ? -27.425 -7.003 -7.361 1.00 54.16 165 GLU A N 1
ATOM 1314 C CA . GLU A 1 165 ? -27.679 -5.692 -7.988 1.00 54.16 165 GLU A CA 1
ATOM 1315 C C . GLU A 1 165 ? -26.680 -5.359 -9.102 1.00 54.16 165 GLU A C 1
ATOM 1317 O O . GLU A 1 165 ? -27.070 -4.831 -10.146 1.00 54.16 165 GLU A O 1
ATOM 1322 N N . ALA A 1 166 ? -25.401 -5.697 -8.923 1.00 58.31 166 ALA A N 1
ATOM 1323 C CA . ALA A 1 166 ? -24.382 -5.456 -9.941 1.00 58.31 166 ALA A CA 1
ATOM 1324 C C . ALA A 1 166 ? -24.677 -6.261 -11.217 1.00 58.31 166 ALA A C 1
ATOM 1326 O O . ALA A 1 166 ? -24.673 -5.705 -12.318 1.00 58.31 166 ALA A O 1
ATOM 1327 N N . GLU A 1 167 ? -25.018 -7.542 -11.074 1.00 68.62 167 GLU A N 1
ATOM 1328 C CA . GLU A 1 167 ? -25.352 -8.427 -12.192 1.00 68.62 167 GLU A CA 1
ATOM 1329 C C . GLU A 1 167 ? -26.649 -7.990 -12.892 1.00 68.62 167 GLU A C 1
ATOM 1331 O O . GLU A 1 167 ? -26.694 -7.902 -14.123 1.00 68.62 167 GLU A O 1
ATOM 1336 N N . ALA A 1 168 ? -27.665 -7.565 -12.131 1.00 76.56 168 ALA A N 1
ATOM 1337 C CA . ALA A 1 168 ? -28.882 -6.974 -12.685 1.00 76.56 168 ALA A CA 1
ATOM 1338 C C . ALA A 1 168 ? -28.606 -5.676 -13.469 1.00 76.56 168 ALA A C 1
ATOM 1340 O O . ALA A 1 168 ? -29.187 -5.453 -14.536 1.00 76.56 168 ALA A O 1
ATOM 1341 N N . ILE A 1 169 ? -27.698 -4.821 -12.987 1.00 76.00 169 ILE A N 1
ATOM 1342 C CA . ILE A 1 169 ? -27.285 -3.599 -13.691 1.00 76.00 169 ILE A CA 1
ATOM 1343 C C . ILE A 1 169 ? -26.507 -3.942 -14.971 1.00 76.00 169 ILE A C 1
ATOM 1345 O O . ILE A 1 169 ? -26.735 -3.306 -16.008 1.00 76.00 169 ILE A O 1
ATOM 1349 N N . HIS A 1 170 ? -25.627 -4.946 -14.943 1.00 70.94 170 HIS A N 1
ATOM 1350 C CA . HIS A 1 170 ? -24.912 -5.427 -16.128 1.00 70.94 170 HIS A CA 1
ATOM 1351 C C . HIS A 1 170 ? -25.880 -5.976 -17.185 1.00 70.94 170 HIS A C 1
ATOM 1353 O O . HIS A 1 170 ? -25.841 -5.513 -18.330 1.00 70.94 170 HIS A O 1
ATOM 1359 N N . ALA A 1 171 ? -26.831 -6.827 -16.789 1.00 80.00 171 ALA A N 1
ATOM 1360 C CA . ALA A 1 171 ? -27.872 -7.359 -17.667 1.00 80.00 171 ALA A CA 1
ATOM 1361 C C . ALA A 1 171 ? -28.752 -6.247 -18.272 1.00 80.00 171 ALA A C 1
ATOM 1363 O O . ALA A 1 171 ? -29.023 -6.234 -19.476 1.00 80.00 171 ALA A O 1
ATOM 1364 N N . GLN A 1 172 ? -29.142 -5.240 -17.477 1.00 86.75 172 GLN A N 1
ATOM 1365 C CA . GLN A 1 172 ? -29.892 -4.080 -17.978 1.00 86.75 172 GLN A CA 1
ATOM 1366 C C . GLN A 1 172 ? -29.092 -3.262 -19.003 1.00 86.75 172 GLN A C 1
ATOM 1368 O O . GLN A 1 172 ? -29.648 -2.777 -19.994 1.00 86.75 172 GLN A O 1
ATOM 1373 N N . ARG A 1 173 ? -27.785 -3.086 -18.786 1.00 79.38 173 ARG A N 1
ATOM 1374 C CA . ARG A 1 173 ? -26.903 -2.362 -19.716 1.00 79.38 173 ARG A CA 1
ATOM 1375 C C . ARG A 1 173 ? -26.647 -3.153 -20.998 1.00 79.38 173 ARG A C 1
ATOM 1377 O O . ARG A 1 173 ? -26.513 -2.547 -22.061 1.00 79.38 173 ARG A O 1
ATOM 1384 N N . GLU A 1 174 ? -26.592 -4.478 -20.931 1.00 79.88 174 GLU A N 1
ATOM 1385 C CA . GLU A 1 174 ? -26.508 -5.352 -22.105 1.00 79.88 174 GLU A CA 1
ATOM 1386 C C . GLU A 1 174 ? -27.794 -5.323 -22.928 1.00 79.88 174 GLU A C 1
ATOM 1388 O O . GLU A 1 174 ? -27.725 -5.093 -24.134 1.00 79.88 174 GLU A O 1
ATOM 1393 N N . ALA A 1 175 ? -28.965 -5.398 -22.290 1.00 83.94 175 ALA A N 1
ATOM 1394 C CA . ALA A 1 175 ? -30.252 -5.263 -22.973 1.00 83.94 175 ALA A CA 1
ATOM 1395 C C . ALA A 1 175 ? -30.391 -3.912 -23.702 1.00 83.94 175 ALA A C 1
ATOM 1397 O O . ALA A 1 175 ? -30.851 -3.864 -24.842 1.00 83.94 175 ALA A O 1
ATOM 1398 N N . ARG A 1 176 ? -29.923 -2.806 -23.097 1.00 84.62 176 ARG A N 1
ATOM 1399 C CA . ARG A 1 176 ? -29.890 -1.483 -23.756 1.00 84.62 176 ARG A CA 1
ATOM 1400 C C . ARG A 1 176 ? -28.935 -1.444 -24.952 1.00 84.62 176 ARG A C 1
ATOM 1402 O O . ARG A 1 176 ? -29.257 -0.807 -25.952 1.00 84.62 176 ARG A O 1
ATOM 1409 N N . ARG A 1 177 ? -27.782 -2.122 -24.875 1.00 77.56 177 ARG A N 1
ATOM 1410 C CA . ARG A 1 177 ? -26.836 -2.245 -26.001 1.00 77.56 177 ARG A CA 1
ATOM 1411 C C . ARG A 1 177 ? -27.437 -3.056 -27.149 1.00 77.56 177 ARG A C 1
ATOM 1413 O O . ARG A 1 177 ? -27.407 -2.587 -28.282 1.00 77.56 177 ARG A O 1
ATOM 1420 N N . GLN A 1 178 ? -28.055 -4.199 -26.856 1.00 77.12 178 GLN A N 1
ATOM 1421 C CA . GLN A 1 178 ? -28.732 -5.028 -27.860 1.00 77.12 178 GLN A CA 1
ATOM 1422 C C . GLN A 1 178 ? -29.935 -4.306 -28.484 1.00 77.12 178 GLN A C 1
ATOM 1424 O O . GLN A 1 178 ? -30.134 -4.370 -29.692 1.00 77.12 178 GLN A O 1
ATOM 1429 N N . GLY A 1 179 ? -30.698 -3.541 -27.697 1.00 75.88 179 GLY A N 1
ATOM 1430 C CA . GLY A 1 179 ? -31.776 -2.683 -28.201 1.00 75.88 179 GLY A CA 1
ATOM 1431 C C . GLY A 1 179 ? -31.284 -1.596 -29.164 1.00 75.88 179 GLY A C 1
ATOM 1432 O O . GLY A 1 179 ? -31.921 -1.328 -30.177 1.00 75.88 179 GLY A O 1
ATOM 1433 N N . ARG A 1 180 ? -30.119 -0.998 -28.888 1.00 68.25 180 ARG A N 1
ATOM 1434 C CA . ARG A 1 180 ? -29.521 0.020 -29.764 1.00 68.25 180 ARG A CA 1
ATOM 1435 C C . ARG A 1 180 ? -28.983 -0.588 -31.063 1.00 68.25 180 ARG A C 1
ATOM 1437 O O . ARG A 1 180 ? -29.245 -0.052 -32.130 1.00 68.25 180 ARG A O 1
ATOM 1444 N N . LEU A 1 181 ? -28.325 -1.746 -30.972 1.00 65.00 181 LEU A N 1
ATOM 1445 C CA . LEU A 1 181 ? -27.837 -2.495 -32.135 1.00 65.00 181 LEU A CA 1
ATOM 1446 C C . LEU A 1 181 ? -28.987 -2.996 -33.014 1.00 65.00 181 LEU A C 1
ATOM 1448 O O . LEU A 1 181 ? -28.927 -2.866 -34.231 1.00 65.00 181 LEU A O 1
ATOM 1452 N N . THR A 1 182 ? -30.055 -3.533 -32.424 1.00 66.31 182 THR A N 1
ATOM 1453 C CA . THR A 1 182 ? -31.231 -3.991 -33.180 1.00 66.31 182 THR A CA 1
ATOM 1454 C C . THR A 1 182 ? -31.993 -2.833 -33.819 1.00 66.31 182 THR A C 1
ATOM 1456 O O . THR A 1 182 ? -32.460 -2.984 -34.945 1.00 66.31 182 THR A O 1
ATOM 1459 N N . ALA A 1 183 ? -32.072 -1.667 -33.168 1.00 60.56 183 ALA A N 1
ATOM 1460 C CA . ALA A 1 183 ? -32.637 -0.458 -33.766 1.00 60.56 183 ALA A CA 1
ATOM 1461 C C . ALA A 1 183 ? -31.823 0.024 -34.982 1.00 60.56 183 ALA A C 1
ATOM 1463 O O . ALA A 1 183 ? -32.420 0.311 -36.020 1.00 60.56 183 ALA A O 1
ATOM 1464 N N . ASP A 1 184 ? -30.488 0.015 -34.896 1.00 57.00 184 ASP A N 1
ATOM 1465 C CA . ASP A 1 184 ? -29.606 0.355 -36.023 1.00 57.00 184 ASP A CA 1
ATOM 1466 C C . ASP A 1 184 ? -29.746 -0.654 -37.184 1.00 57.00 184 ASP A C 1
ATOM 1468 O O . ASP A 1 184 ? -29.936 -0.250 -38.331 1.00 57.00 184 ASP A O 1
ATOM 1472 N N . HIS A 1 185 ? -29.794 -1.965 -36.902 1.00 56.97 185 HIS A N 1
ATOM 1473 C CA . HIS A 1 185 ? -29.999 -3.001 -37.933 1.00 56.97 185 HIS A CA 1
ATOM 1474 C C . HIS A 1 185 ? -31.407 -2.960 -38.559 1.00 56.97 185 HIS A C 1
ATOM 1476 O O . HIS A 1 185 ? -31.593 -3.334 -39.718 1.00 56.97 185 HIS A O 1
ATOM 1482 N N . SER A 1 186 ? -32.421 -2.508 -37.813 1.00 56.81 186 SER A N 1
ATOM 1483 C CA . SER A 1 186 ? -33.791 -2.332 -38.324 1.00 56.81 186 SER A CA 1
ATOM 1484 C C . SER A 1 186 ? -33.877 -1.159 -39.298 1.00 56.81 186 SER A C 1
ATOM 1486 O O . SER A 1 186 ? -34.573 -1.243 -40.313 1.00 56.81 186 SER A O 1
ATOM 1488 N N . HIS A 1 187 ? -33.141 -0.084 -39.003 1.00 54.28 187 HIS A N 1
ATOM 1489 C CA . HIS A 1 187 ? -33.035 1.092 -39.860 1.00 54.28 187 HIS A CA 1
ATOM 1490 C C . HIS A 1 187 ? -32.311 0.756 -41.177 1.00 54.28 187 HIS A C 1
ATOM 1492 O O . HIS A 1 187 ? -32.722 1.208 -42.245 1.00 54.28 187 HIS A O 1
ATOM 1498 N N . GLU A 1 188 ? -31.300 -0.116 -41.122 1.00 51.06 188 GLU A N 1
ATOM 1499 C CA . GLU A 1 188 ? -30.541 -0.580 -42.291 1.00 51.06 188 GLU A CA 1
ATOM 1500 C C . GLU A 1 188 ? -31.349 -1.557 -43.178 1.00 51.06 188 GLU A C 1
ATOM 1502 O O . GLU A 1 188 ? -31.361 -1.434 -44.406 1.00 51.06 188 GLU A O 1
ATOM 1507 N N . ASN A 1 189 ? -32.131 -2.470 -42.583 1.00 52.34 189 ASN A N 1
ATOM 1508 C CA . ASN A 1 189 ? -32.974 -3.411 -43.338 1.00 52.34 189 ASN A CA 1
ATOM 1509 C C . ASN A 1 189 ? -34.213 -2.763 -43.983 1.00 52.34 189 ASN A C 1
ATOM 1511 O O . ASN A 1 189 ? -34.637 -3.190 -45.062 1.00 52.34 189 ASN A O 1
ATOM 1515 N N . GLN A 1 190 ? -34.795 -1.720 -43.379 1.00 54.31 190 GLN A N 1
ATOM 1516 C CA . GLN A 1 190 ? -35.891 -0.977 -44.015 1.00 54.31 190 GLN A CA 1
ATOM 1517 C C . GLN A 1 190 ? -35.415 -0.217 -45.260 1.00 54.31 190 GLN A C 1
ATOM 1519 O O . GLN A 1 190 ? -36.146 -0.162 -46.252 1.00 54.31 190 GLN A O 1
ATOM 1524 N N . GLN A 1 191 ? -34.170 0.268 -45.268 1.00 50.38 191 GLN A N 1
ATOM 1525 C CA . GLN A 1 191 ? -33.594 0.995 -46.400 1.00 50.38 191 GLN A CA 1
ATOM 1526 C C . GLN A 1 191 ? -33.290 0.086 -47.610 1.00 50.38 191 GLN A C 1
ATOM 1528 O O . GLN A 1 191 ? -33.436 0.519 -48.753 1.00 50.38 191 GLN A O 1
ATOM 1533 N N . CYS A 1 192 ? -32.985 -1.199 -47.388 1.00 48.34 192 CYS A N 1
ATOM 1534 C CA . CYS A 1 192 ? -32.766 -2.187 -48.458 1.00 48.34 192 CYS A CA 1
ATOM 1535 C C . CYS A 1 192 ? -34.054 -2.796 -49.045 1.00 48.34 192 CYS A C 1
ATOM 1537 O O . CYS A 1 192 ? -34.028 -3.345 -50.146 1.00 48.34 192 CYS A O 1
ATOM 1539 N N . SER A 1 193 ? -35.200 -2.677 -48.366 1.00 53.72 193 SER A N 1
ATOM 1540 C CA . SER A 1 193 ? -36.477 -3.244 -48.843 1.00 53.72 193 SER A CA 1
ATOM 1541 C C . SER A 1 193 ? -37.215 -2.383 -49.892 1.00 53.72 193 SER A C 1
ATOM 1543 O O . SER A 1 193 ? -38.240 -2.800 -50.432 1.00 53.72 193 SER A O 1
ATOM 1545 N N . GLY A 1 194 ? -36.686 -1.196 -50.221 1.00 50.50 194 GLY A N 1
ATOM 1546 C CA . GLY A 1 194 ? -37.329 -0.200 -51.090 1.00 50.50 194 GLY A CA 1
ATOM 1547 C C . GLY A 1 194 ? -37.063 -0.294 -52.600 1.00 50.50 194 GLY A C 1
ATOM 1548 O O . GLY A 1 194 ? -37.644 0.487 -53.351 1.00 50.50 194 GLY A O 1
ATOM 1549 N N . ILE A 1 195 ? -36.223 -1.212 -53.095 1.00 50.53 195 ILE A N 1
ATOM 1550 C CA . ILE A 1 195 ? -35.873 -1.265 -54.531 1.00 50.53 195 ILE A CA 1
ATOM 1551 C C . ILE A 1 195 ? -36.518 -2.488 -55.195 1.00 50.53 195 ILE A C 1
ATOM 1553 O O . ILE A 1 195 ? -35.895 -3.524 -55.411 1.00 50.53 195 ILE A O 1
ATOM 1557 N N . ASN A 1 196 ? -37.800 -2.360 -55.545 1.00 45.47 196 ASN A N 1
ATOM 1558 C CA . ASN A 1 196 ? -38.519 -3.331 -56.372 1.00 45.47 196 ASN A CA 1
ATOM 1559 C C . ASN A 1 196 ? -38.379 -2.954 -57.860 1.00 45.47 196 ASN A C 1
ATOM 1561 O O . ASN A 1 196 ? -39.168 -2.173 -58.395 1.00 45.47 196 ASN A O 1
ATOM 1565 N N . TRP A 1 197 ? -37.367 -3.496 -58.544 1.00 40.03 197 TRP A N 1
ATOM 1566 C CA . TRP A 1 197 ? -37.257 -3.397 -60.004 1.00 40.03 197 TRP A CA 1
ATOM 1567 C C . TRP A 1 197 ? -38.311 -4.307 -60.660 1.00 40.03 197 TRP A C 1
ATOM 1569 O O . TRP A 1 197 ? -38.081 -5.485 -60.939 1.00 40.03 197 TRP A O 1
ATOM 1579 N N . LYS A 1 198 ? -39.495 -3.755 -60.944 1.00 41.41 198 LYS A N 1
ATOM 1580 C CA . LYS A 1 198 ? -40.434 -4.370 -61.888 1.00 41.41 198 LYS A CA 1
ATOM 1581 C C . LYS A 1 198 ? -39.954 -4.101 -63.315 1.00 41.41 198 LYS A C 1
ATOM 1583 O O . LYS A 1 198 ? -40.190 -3.037 -63.878 1.00 41.41 198 LYS A O 1
ATOM 1588 N N . ARG A 1 199 ? -39.319 -5.103 -63.927 1.00 49.34 199 ARG A N 1
AT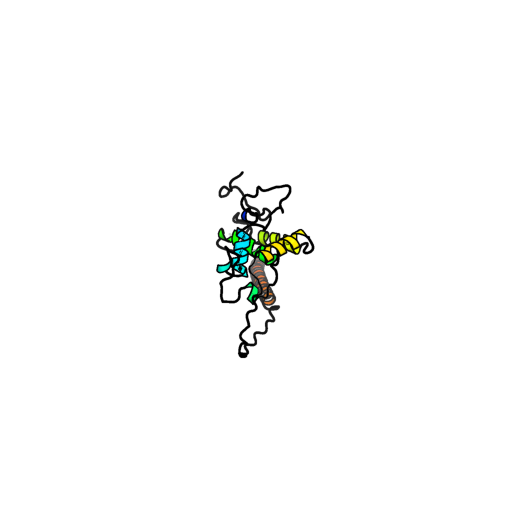OM 1589 C CA . ARG A 1 199 ? -39.164 -5.206 -65.387 1.00 49.34 199 ARG A CA 1
ATOM 1590 C C . ARG A 1 199 ? -40.565 -5.350 -65.994 1.00 49.34 199 ARG A C 1
ATOM 1592 O O . ARG A 1 199 ? -41.166 -6.413 -65.885 1.00 49.34 199 ARG A O 1
ATOM 1599 N N . SER A 1 200 ? -41.088 -4.292 -66.613 1.00 42.47 200 SER A N 1
ATOM 1600 C CA . SER A 1 200 ? -42.325 -4.353 -67.399 1.00 42.47 200 SER A CA 1
ATOM 1601 C C . SER A 1 200 ? -42.094 -3.813 -68.806 1.00 42.47 200 SER A C 1
ATOM 1603 O O . SER A 1 200 ? -41.956 -2.618 -69.042 1.00 42.47 200 SER A O 1
ATOM 1605 N N . THR A 1 201 ? -42.053 -4.751 -69.742 1.00 48.72 201 THR A N 1
ATOM 1606 C CA . THR A 1 201 ? -42.196 -4.593 -71.190 1.00 48.72 201 THR A CA 1
ATOM 1607 C C . THR A 1 201 ? -43.528 -3.940 -71.585 1.00 48.72 201 THR A C 1
ATOM 1609 O O . THR A 1 201 ? -44.563 -4.421 -71.129 1.00 48.72 201 THR A O 1
ATOM 1612 N N . LYS A 1 202 ? -43.515 -2.960 -72.509 1.00 45.88 202 LYS A N 1
ATOM 1613 C CA . LYS A 1 202 ? -44.229 -2.953 -73.820 1.00 45.88 202 LYS A CA 1
ATOM 1614 C C . LYS A 1 202 ? -44.510 -1.539 -74.378 1.00 45.88 202 LYS A C 1
ATOM 1616 O O . LYS A 1 202 ? -45.147 -0.725 -73.730 1.00 45.88 202 LYS A O 1
ATOM 1621 N N . GLN A 1 203 ? -44.084 -1.355 -75.635 1.00 50.81 203 GLN A N 1
ATOM 1622 C CA . GLN A 1 203 ? -44.813 -0.820 -76.809 1.00 50.81 203 GLN A CA 1
ATOM 1623 C C . GLN A 1 203 ? -45.811 0.355 -76.673 1.00 50.81 203 GLN A C 1
ATOM 1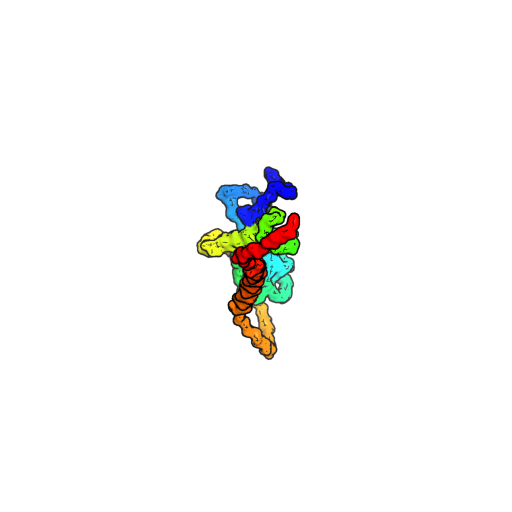625 O O . GLN A 1 203 ? -46.863 0.195 -76.062 1.00 50.81 203 GLN A O 1
ATOM 1630 N N . ARG A 1 204 ? -45.599 1.417 -77.478 1.00 40.97 204 ARG A N 1
ATOM 1631 C CA . ARG A 1 204 ? -46.627 2.131 -78.293 1.00 40.97 204 ARG A CA 1
ATOM 1632 C C . ARG A 1 204 ? -45.939 3.164 -79.218 1.00 40.97 204 ARG A C 1
ATOM 1634 O O . ARG A 1 204 ? -45.205 3.995 -78.712 1.00 40.97 204 ARG A O 1
ATOM 1641 N N . PHE A 1 205 ? -45.853 2.959 -80.538 1.00 44.84 205 PHE A N 1
ATOM 1642 C CA . PHE A 1 205 ? -46.808 3.261 -81.634 1.00 44.84 205 PHE A CA 1
ATOM 1643 C C . PHE A 1 205 ? -46.924 4.751 -82.062 1.00 44.84 205 PHE A C 1
ATOM 1645 O O . PHE A 1 205 ? -47.540 5.541 -81.362 1.00 44.84 205 PHE A O 1
ATOM 1652 N N . GLN A 1 206 ? -46.420 5.000 -83.286 1.00 46.59 206 GLN A N 1
ATOM 1653 C CA . GLN A 1 206 ? -46.965 5.766 -84.435 1.00 46.59 206 GLN A CA 1
ATOM 1654 C C . GLN A 1 206 ? -47.014 7.313 -84.532 1.00 46.59 206 GLN A C 1
ATOM 1656 O O . GLN A 1 206 ? -47.599 7.992 -83.702 1.00 46.59 206 GLN A O 1
ATOM 1661 N N . ASN A 1 207 ? -46.560 7.743 -85.729 1.00 41.38 207 ASN A N 1
ATOM 1662 C CA . ASN A 1 207 ? -47.004 8.826 -86.633 1.00 41.38 207 ASN A CA 1
ATOM 1663 C C . ASN A 1 207 ? -46.864 10.292 -86.184 1.00 41.38 207 ASN A C 1
ATOM 1665 O O . ASN A 1 207 ? -47.618 10.756 -85.337 1.00 41.38 207 ASN A O 1
ATOM 1669 N N .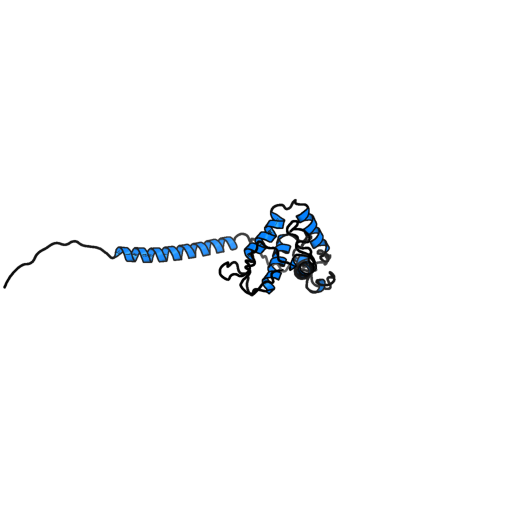 GLN A 1 208 ? -46.027 11.076 -86.873 1.00 48.22 208 GLN A N 1
ATOM 1670 C CA . GLN A 1 208 ? -46.249 11.689 -88.196 1.00 48.22 208 GLN A CA 1
ATOM 1671 C C . GLN A 1 208 ? -44.910 12.100 -88.813 1.00 48.22 208 GLN A C 1
ATOM 1673 O O . GLN A 1 208 ? -43.965 12.344 -88.029 1.00 48.22 208 GLN A O 1
#

Organism: NCBI:txid109636

pLDDT: mean 74.99, std 18.14, range [37.34, 95.5]

Secondary structure (DSSP, 8-state):
-----TTTS---TTSPPGGGSPTTPPPPTT-SSTTTT--HHHHHHHHHHHT-GGGTTTS----SSPPHHHHTT--S--HHHHHHHHHHHHGGG-SS----GGGS---HHHHHHHHHHHHHS-TT-HHHHHHHHHHHHTSPPS-------------------TTSHHHHHHHHHHHHHHHHHHHHHHHHHHHHTT--------------

Foldseek 3Di:
DDDPDPPDDLDELVDQDPQQADPPDDQDPVCNLVRGNVYLQLLLLLQCQFQRNVCRPPLDRPDPDQGNLLVVVNQWDAQLSSLVSSLVVLCVVPPDQDCDVPPSDYRSVSNSVVSSCVCPVCVPPPSNVVSRVVSRVSHHGSDDPDPPPPPPDPDPPPPPPVPPPVVVVVVVVVVVVVVVVVVVVVVVVVVVVPDDPDPDDDDDDYDD

Radius of gyration: 29.64 Å; chains: 1; bounding box: 66×35×112 Å

Sequence (208 aa):
MGKVLDGTIKLTASQWPSYLYPSGTVYNRASIDEGLFRSSTLINFLRNICTGPTSTDDGIRRASKPSKAEIHGMDRVFGRCVAYVAAYFSLSSIEQWSSSPQDGYFDLDDFYDRCVDLFERDPTDPWVEETLNFLTGELPSLKRNYKQKRKRNLRSSISDSDSDEAEAIHAQREARRQGRLTADHSHENQQCSGINWKRSTKQRFQNQ

InterPro domains:
  IPR046521 Protein of unknown function DUF6698 [PF20414] (3-134)